Protein AF-A0A8C9S692-F1 (afdb_monomer_lite)

pLDDT: mean 75.85, std 24.82, range [24.11, 98.44]

Radius of gyration: 22.34 Å; chains: 1; bounding box: 59×48×57 Å

Foldseek 3Di:
DDPDPDQPLDDPPDDPLVNLLSVVVVLVVPDDDDDDDDPPVVVVVVVVVVPPDCPVVVVVVVVVVPPDDPVRVVVVVVVVVVVVSSVVRPQDADDLLRQLVLCVVLPVACQVHDGSLLVSQQLCQQPVRGQQDWDQDDPQAIFHGSNRHGQQEDAPCPDPNGNNVLVYHSVVSSDPNCNSVVSSVSVCCVVPNPVVRVSSVVGPPPDDSCVSCPPSD

Sequence (217 aa):
MSFGLVCPNSLPGLSIKAARCYRQAARQSRNPFVFQNKDHFLFSLFFKQQTERGFLTSLVLLFERGVWTENMKLLMLQLLLLGAFLSLCNGRQMSRCEVVKIFKSQGLDGFEGFAVGNYVCMAYWESRWKTHRVRESNNMGKDYGIFQINSAKWCDDGSSGGQNQCGVLCTDLLKDDLKASVECLKIIVKKEGLKSWDTWDSFCNGRKMKRWVKGCD

Organism: Scleropages formosus (NCBI:txid113540)

InterPro domains:
  IPR000974 Glycoside hydrolase, family 22, lysozyme [PR00137] (93-111)
  IPR000974 Glycoside hydrolase, family 22, lysozyme [PR00137] (124-136)
  IPR000974 Glycoside hydrolase, family 22, lysozyme [PR00137] (160-170)
  IPR000974 Glycoside hydrolase, family 22, lysozyme [PR00137] (171-186)
  IPR000974 Glycoside hydrolase, family 22, lysozyme [PR00137] (192-201)
  IPR000974 Glycoside hydrolase, family 22, lysozyme [PR00137] (202-215)
  IPR001916 Glycoside hydrolase, family 22 [PF00062] (92-216)
  IPR001916 Glycoside hydrolase, family 22 [PR00135] (94-104)
  IPR001916 Glycoside hydrolase, family 22 [PR00135] (114-123)
  IPR001916 Glycoside hydrolase, family 22 [PR00135] (141-157)
  IPR001916 Glycoside hydrolase, family 22 [PR00135] (164-173)
  IPR001916 Glycoside hydrolase, family 22 [PR00135] (174-189)
  IPR001916 Glycoside hydrolase, family 22 [PR00135] (193-204)
  IPR001916 Glycoside hydrolase, family 22 [PS51348] (92-217)
  IPR001916 Glycoside hydrolase, family 22 [PTHR11407] (76-217)
  IPR001916 Glycoside hydrolase, family 22 [SM00263] (92-217)
  IPR019799 Glycoside hydrolase family 22 domain [PS00128] (166-184)
  IPR023346 Lysozyme-like domain superfamily [SSF53955] (92-217)

Structur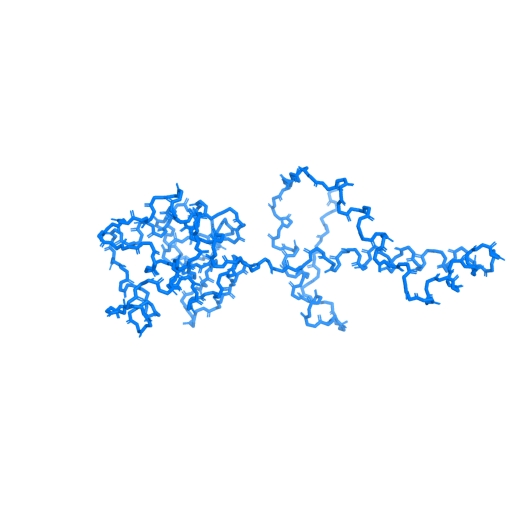e (mmCIF, N/CA/C/O backbone):
data_AF-A0A8C9S692-F1
#
_entry.id   AF-A0A8C9S692-F1
#
loop_
_atom_site.group_PDB
_atom_site.id
_atom_site.type_symbol
_atom_site.label_atom_id
_atom_site.label_alt_id
_atom_site.label_comp_id
_atom_site.label_asym_id
_atom_site.label_entity_id
_atom_site.label_seq_id
_atom_site.pdbx_PDB_ins_code
_atom_site.Cartn_x
_atom_site.Cartn_y
_atom_site.Cartn_z
_atom_site.occupancy
_atom_site.B_iso_or_equiv
_atom_site.auth_seq_id
_atom_site.auth_comp_id
_atom_site.auth_asym_id
_atom_site.auth_atom_id
_atom_site.pdbx_PDB_model_num
ATOM 1 N N . MET A 1 1 ? 39.655 2.039 -13.013 1.00 27.78 1 MET A N 1
ATOM 2 C CA . MET A 1 1 ? 38.741 2.685 -13.978 1.00 27.78 1 MET A CA 1
ATOM 3 C C . MET A 1 1 ? 37.431 1.921 -13.957 1.00 27.78 1 MET A C 1
ATOM 5 O O . MET A 1 1 ? 37.350 0.839 -14.521 1.00 27.78 1 MET A O 1
ATOM 9 N N . SER A 1 2 ? 36.449 2.418 -13.209 1.00 25.69 2 SER A N 1
ATOM 10 C CA . SER A 1 2 ? 35.127 1.797 -13.126 1.00 25.69 2 SER A CA 1
ATOM 11 C C . SER A 1 2 ? 34.331 2.205 -14.359 1.00 25.69 2 SER A C 1
ATOM 13 O O . SER A 1 2 ? 33.964 3.370 -14.494 1.00 25.69 2 SER A O 1
ATOM 15 N N . PHE A 1 3 ? 34.086 1.268 -15.272 1.00 24.11 3 PHE A N 1
ATOM 16 C CA . PHE A 1 3 ? 33.137 1.481 -16.360 1.00 24.11 3 PHE A CA 1
ATOM 17 C C . PHE A 1 3 ? 31.723 1.461 -15.770 1.00 24.11 3 PHE A C 1
ATOM 19 O O . PHE A 1 3 ? 31.105 0.412 -15.612 1.00 24.11 3 PHE A O 1
ATOM 26 N N . GLY A 1 4 ? 31.232 2.637 -15.383 1.00 24.69 4 GLY A N 1
ATOM 27 C CA . GLY A 1 4 ? 29.824 2.839 -15.073 1.00 24.69 4 GLY A CA 1
ATOM 28 C C . GLY A 1 4 ? 29.021 2.741 -16.364 1.00 24.69 4 GLY A C 1
ATOM 29 O O . GLY A 1 4 ? 29.082 3.640 -17.199 1.00 24.69 4 GLY A O 1
ATOM 30 N N . LEU A 1 5 ? 28.279 1.648 -16.541 1.00 28.30 5 LEU A N 1
ATOM 31 C CA . LEU A 1 5 ? 27.272 1.549 -17.593 1.00 28.30 5 LEU A CA 1
ATOM 32 C C . LEU A 1 5 ? 26.130 2.516 -17.256 1.00 28.30 5 LEU A C 1
ATOM 34 O O . LEU A 1 5 ? 25.209 2.194 -16.507 1.00 28.30 5 LEU A O 1
ATOM 38 N N . VAL A 1 6 ? 26.219 3.732 -17.793 1.00 28.70 6 VAL A N 1
ATOM 39 C CA . VAL A 1 6 ? 25.123 4.703 -17.785 1.00 28.70 6 VAL A CA 1
ATOM 40 C C . VAL A 1 6 ? 24.017 4.148 -18.676 1.00 28.70 6 VAL A C 1
ATOM 42 O O . VAL A 1 6 ? 24.214 3.952 -19.873 1.00 28.70 6 VAL A O 1
ATOM 45 N N . CYS A 1 7 ? 22.852 3.875 -18.091 1.00 35.09 7 CYS A N 1
ATOM 46 C CA . CYS A 1 7 ? 21.669 3.471 -18.838 1.00 35.09 7 CYS A CA 1
ATOM 47 C C . CYS A 1 7 ? 21.129 4.672 -19.646 1.00 35.09 7 CYS A C 1
ATOM 49 O O . CYS A 1 7 ? 20.677 5.636 -19.023 1.00 35.09 7 CYS A O 1
ATOM 51 N N . PRO A 1 8 ? 21.163 4.674 -20.996 1.00 32.78 8 PRO A N 1
ATOM 52 C CA . PRO A 1 8 ? 20.587 5.755 -21.796 1.00 32.78 8 PRO A CA 1
ATOM 53 C C . PRO A 1 8 ? 19.098 5.972 -21.489 1.00 32.78 8 PRO A C 1
ATOM 55 O O . PRO A 1 8 ? 18.289 5.048 -21.531 1.00 32.78 8 PRO A O 1
ATOM 58 N N . ASN A 1 9 ? 18.717 7.225 -21.226 1.00 37.78 9 ASN A N 1
ATOM 59 C CA . ASN A 1 9 ? 17.355 7.615 -20.829 1.00 37.78 9 ASN A CA 1
ATOM 60 C C . ASN A 1 9 ? 16.284 7.411 -21.917 1.00 37.78 9 ASN A C 1
ATOM 62 O O . ASN A 1 9 ? 15.091 7.552 -21.648 1.00 37.78 9 ASN A O 1
ATOM 66 N N . SER A 1 10 ? 16.676 7.071 -23.144 1.00 41.06 10 SER A N 1
ATOM 67 C CA . SER A 1 10 ? 15.754 6.668 -24.203 1.00 41.06 10 SER A CA 1
ATOM 68 C C . SER A 1 10 ? 16.521 5.994 -25.338 1.00 41.06 10 SER A C 1
ATOM 70 O O . SER A 1 10 ? 17.394 6.599 -25.951 1.00 41.06 10 SER A O 1
ATOM 72 N N . LEU A 1 11 ? 16.195 4.731 -25.615 1.00 42.12 11 LEU A N 1
ATOM 73 C CA . LEU A 1 11 ? 16.558 4.071 -26.868 1.00 42.12 11 LEU A CA 1
ATOM 74 C C . LEU A 1 11 ? 15.407 4.314 -27.860 1.00 42.12 11 LEU A C 1
ATOM 76 O O . LEU A 1 11 ? 14.305 3.799 -27.629 1.00 42.12 11 LEU A O 1
ATOM 80 N N . PRO A 1 12 ? 15.596 5.129 -28.913 1.00 36.12 12 PRO A N 1
ATOM 81 C CA . PRO A 1 12 ? 14.554 5.374 -29.905 1.00 36.12 12 PRO A CA 1
ATOM 82 C C . PRO A 1 12 ? 14.217 4.069 -30.646 1.00 36.12 12 PRO A C 1
ATOM 84 O O . PRO A 1 12 ? 15.107 3.351 -31.087 1.00 36.12 12 PRO A O 1
ATOM 87 N N . GLY A 1 13 ? 12.922 3.742 -30.745 1.00 43.88 13 GLY A N 1
ATOM 88 C CA . GLY A 1 13 ? 12.420 2.523 -31.405 1.00 43.88 13 GLY A CA 1
ATOM 89 C C . GLY A 1 13 ? 12.033 1.368 -30.470 1.00 43.88 13 GLY A C 1
ATOM 90 O O . GLY A 1 13 ? 11.526 0.347 -30.930 1.00 43.88 13 GLY A O 1
ATOM 91 N N . LEU A 1 14 ? 12.215 1.512 -29.153 1.00 44.91 14 LEU A N 1
ATOM 92 C CA . LEU A 1 14 ? 11.843 0.474 -28.191 1.00 44.91 14 LEU A CA 1
ATOM 93 C C . LEU A 1 14 ? 10.319 0.446 -27.960 1.00 44.91 14 LEU A C 1
ATOM 95 O O . LEU A 1 14 ? 9.716 1.455 -27.591 1.00 44.91 14 LEU A O 1
ATOM 99 N N . SER A 1 15 ? 9.689 -0.725 -28.124 1.00 47.72 15 SER A N 1
ATOM 100 C CA . SER A 1 15 ? 8.269 -0.936 -27.791 1.00 47.72 15 SER A CA 1
ATOM 101 C C . SER A 1 15 ? 7.953 -0.423 -26.381 1.00 47.72 15 SER A C 1
ATOM 103 O O . SER A 1 15 ? 8.757 -0.597 -25.464 1.00 47.72 15 SER A O 1
ATOM 105 N N . ILE A 1 16 ? 6.760 0.146 -26.167 1.00 49.19 16 ILE A N 1
ATOM 106 C CA . ILE A 1 16 ? 6.315 0.695 -24.868 1.00 49.19 16 ILE A CA 1
ATOM 107 C C . ILE A 1 16 ? 6.552 -0.300 -23.718 1.00 49.19 16 ILE A C 1
ATOM 109 O O . ILE A 1 16 ? 6.906 0.104 -22.611 1.00 49.19 16 ILE A O 1
ATOM 113 N N . LYS A 1 17 ? 6.396 -1.606 -23.976 1.00 43.44 17 LYS A N 1
ATOM 114 C CA . LYS A 1 17 ? 6.667 -2.672 -22.998 1.00 43.44 17 LYS A CA 1
ATOM 115 C C . LYS A 1 17 ? 8.153 -2.774 -22.644 1.00 43.44 17 LYS A C 1
ATOM 117 O O . LYS A 1 17 ? 8.496 -2.834 -21.468 1.00 43.44 17 LYS A O 1
ATOM 122 N N . ALA A 1 18 ? 9.024 -2.724 -23.644 1.00 41.16 18 ALA A N 1
ATOM 123 C CA . ALA A 1 18 ? 10.469 -2.779 -23.470 1.00 41.16 18 ALA A CA 1
ATOM 124 C C . ALA A 1 18 ? 11.025 -1.483 -22.844 1.00 41.16 18 ALA A C 1
ATOM 126 O O . ALA A 1 18 ? 11.891 -1.550 -21.979 1.00 41.16 18 ALA A O 1
ATOM 127 N N . ALA A 1 19 ? 10.457 -0.312 -23.153 1.00 50.25 19 ALA A N 1
ATOM 128 C CA . ALA A 1 19 ? 10.805 0.945 -22.480 1.00 50.25 19 ALA A CA 1
ATOM 129 C C . ALA A 1 19 ? 10.408 0.938 -20.991 1.00 50.25 19 ALA A C 1
ATOM 131 O O . ALA A 1 19 ? 11.122 1.473 -20.140 1.00 50.25 19 ALA A O 1
ATOM 132 N N . ARG A 1 20 ? 9.275 0.306 -20.660 1.00 53.72 20 ARG A N 1
ATOM 133 C CA . ARG A 1 20 ? 8.809 0.127 -19.278 1.00 53.72 20 ARG A CA 1
ATOM 134 C C . ARG A 1 20 ? 9.702 -0.855 -18.510 1.00 53.72 20 ARG A C 1
ATOM 136 O O . ARG A 1 20 ? 10.077 -0.560 -17.381 1.00 53.72 20 ARG A O 1
ATOM 143 N N . CYS A 1 21 ? 10.106 -1.943 -19.167 1.00 45.91 21 CYS A N 1
ATOM 144 C CA . CYS A 1 21 ? 11.073 -2.920 -18.668 1.00 45.91 21 CYS A CA 1
ATOM 145 C C . CYS A 1 21 ? 12.441 -2.286 -18.384 1.00 45.91 21 CYS A C 1
ATOM 147 O O . CYS A 1 21 ? 12.977 -2.434 -17.292 1.00 45.91 21 CYS A O 1
ATOM 149 N N . TYR A 1 22 ? 12.960 -1.488 -19.318 1.00 48.16 22 TYR A N 1
ATOM 150 C CA . TYR A 1 22 ? 14.235 -0.798 -19.156 1.00 48.16 22 TYR A CA 1
ATOM 151 C C . TYR A 1 22 ? 14.224 0.181 -17.973 1.00 48.16 22 TYR A C 1
ATOM 153 O O . TYR A 1 22 ? 15.140 0.177 -17.154 1.00 48.16 22 TYR A O 1
ATOM 161 N N . ARG A 1 23 ? 13.145 0.964 -17.805 1.00 54.41 23 ARG A N 1
ATOM 162 C CA . ARG A 1 23 ? 12.975 1.833 -16.624 1.00 54.41 23 ARG A CA 1
ATOM 163 C C . ARG A 1 23 ? 12.878 1.045 -15.320 1.00 54.41 23 ARG A C 1
ATOM 165 O O . ARG A 1 23 ? 13.298 1.553 -14.287 1.00 54.41 23 ARG A O 1
ATOM 172 N N . GLN A 1 24 ? 12.298 -0.152 -15.347 1.00 52.03 24 GLN A N 1
ATOM 173 C CA . GLN A 1 24 ? 12.173 -1.007 -14.169 1.00 52.03 24 GLN A CA 1
ATOM 174 C C . GLN A 1 24 ? 13.525 -1.635 -13.801 1.00 52.03 24 GLN A C 1
ATOM 176 O O . GLN A 1 24 ? 13.944 -1.520 -12.653 1.00 52.03 24 GLN A O 1
ATOM 181 N N . ALA A 1 25 ? 14.267 -2.154 -14.783 1.00 44.44 25 ALA A N 1
ATOM 182 C CA . ALA A 1 25 ? 15.621 -2.678 -14.608 1.00 44.44 25 ALA A CA 1
ATOM 183 C C . ALA A 1 25 ? 16.612 -1.601 -14.121 1.00 44.44 25 ALA A C 1
ATOM 185 O O . ALA A 1 25 ? 17.347 -1.831 -13.163 1.00 44.44 25 ALA A O 1
ATOM 186 N N . ALA A 1 26 ? 16.568 -0.390 -14.692 1.00 47.47 26 ALA A N 1
ATOM 187 C CA . ALA A 1 26 ? 17.402 0.740 -14.265 1.00 47.47 26 ALA A CA 1
ATOM 188 C C . ALA A 1 26 ? 17.061 1.259 -12.851 1.00 47.47 26 ALA A C 1
ATOM 190 O O . ALA A 1 26 ? 17.889 1.892 -12.197 1.00 47.47 26 ALA A O 1
ATOM 191 N N . ARG A 1 27 ? 15.844 0.999 -12.349 1.00 52.06 27 ARG A N 1
ATOM 192 C CA . ARG A 1 27 ? 15.458 1.294 -10.955 1.00 52.06 27 ARG A CA 1
ATOM 193 C C . ARG A 1 27 ? 15.922 0.210 -9.983 1.00 52.06 27 ARG A C 1
ATOM 195 O O . ARG A 1 27 ? 16.176 0.519 -8.824 1.00 52.06 27 ARG A O 1
ATOM 202 N N . GLN A 1 28 ? 16.061 -1.026 -10.457 1.00 39.88 28 GLN A N 1
ATOM 203 C CA . GLN A 1 28 ? 16.456 -2.188 -9.660 1.00 39.88 28 GLN A CA 1
ATOM 204 C C . GLN A 1 28 ? 17.983 -2.349 -9.561 1.00 39.88 28 GLN A C 1
ATOM 206 O O . GLN A 1 28 ? 18.477 -2.870 -8.568 1.00 39.88 28 GLN A O 1
ATOM 211 N N . SER A 1 29 ? 18.753 -1.811 -10.516 1.00 33.56 29 SER A N 1
ATOM 212 C CA . SER A 1 29 ? 20.224 -1.888 -10.529 1.00 33.56 29 SER A CA 1
ATOM 213 C C . SER A 1 29 ? 20.940 -1.011 -9.488 1.00 33.56 29 SER A C 1
ATOM 215 O O . SER A 1 29 ? 22.167 -0.938 -9.507 1.00 33.56 29 SER A O 1
ATOM 217 N N . ARG A 1 30 ? 20.213 -0.332 -8.585 1.00 39.81 30 ARG A N 1
ATOM 218 C CA . ARG A 1 30 ? 20.803 0.420 -7.460 1.00 39.81 30 ARG A CA 1
ATOM 219 C C . ARG A 1 30 ? 20.991 -0.403 -6.175 1.00 39.81 30 ARG A C 1
ATOM 221 O O . ARG A 1 30 ? 21.487 0.151 -5.205 1.00 39.81 30 ARG A O 1
ATOM 228 N N . ASN A 1 31 ? 20.660 -1.700 -6.161 1.00 33.81 31 ASN A N 1
ATOM 229 C CA . ASN A 1 31 ? 21.031 -2.619 -5.074 1.00 33.81 31 ASN A CA 1
ATOM 230 C C . ASN A 1 31 ? 21.243 -4.052 -5.608 1.00 33.81 31 ASN A C 1
ATOM 232 O O . ASN A 1 31 ? 20.345 -4.579 -6.268 1.00 33.81 31 ASN A O 1
ATOM 236 N N . PRO A 1 32 ? 22.396 -4.703 -5.362 1.00 32.97 32 PRO A N 1
ATOM 237 C CA . PRO A 1 32 ? 22.681 -6.023 -5.910 1.00 32.97 32 PRO A CA 1
ATOM 238 C C . PRO A 1 32 ? 22.049 -7.146 -5.062 1.00 32.97 32 PRO A C 1
ATOM 240 O O . PRO A 1 32 ? 22.150 -7.143 -3.843 1.00 32.97 32 PRO A O 1
ATOM 243 N N . PHE A 1 33 ? 21.469 -8.133 -5.757 1.00 29.33 33 PHE A N 1
ATOM 244 C CA . PHE A 1 33 ? 21.186 -9.518 -5.332 1.00 29.33 33 PHE A CA 1
ATOM 245 C C . PHE A 1 33 ? 20.221 -9.802 -4.164 1.00 29.33 33 PHE A C 1
ATOM 247 O O . PHE A 1 33 ? 20.585 -9.667 -3.006 1.00 29.33 33 PHE A O 1
ATOM 254 N N . VAL A 1 34 ? 19.090 -10.453 -4.487 1.00 28.69 34 VAL A N 1
ATOM 255 C CA . VAL A 1 34 ? 18.619 -11.681 -3.805 1.00 28.69 34 VAL A CA 1
ATOM 256 C C . VAL A 1 34 ? 17.912 -12.568 -4.844 1.00 28.69 34 VAL A C 1
ATOM 258 O O . VAL A 1 34 ? 16.801 -12.268 -5.269 1.00 28.69 34 VAL A O 1
ATOM 261 N N . PHE A 1 35 ? 18.559 -13.657 -5.267 1.00 26.95 35 PHE A N 1
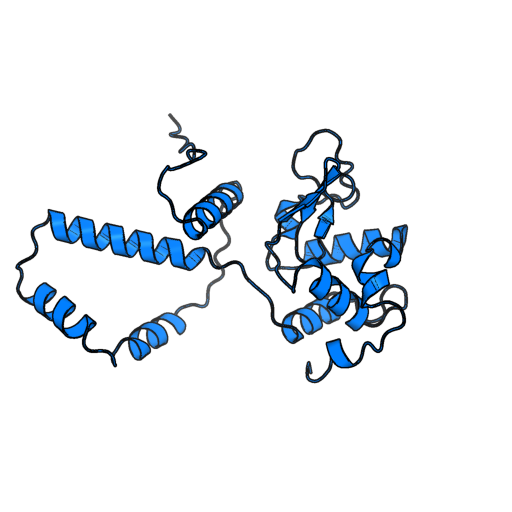ATOM 262 C CA . PHE A 1 35 ? 17.940 -14.749 -6.030 1.00 26.95 35 PHE A CA 1
ATOM 263 C C . PHE A 1 35 ? 17.559 -15.845 -5.025 1.00 26.95 35 PHE A C 1
ATOM 265 O O . PHE A 1 35 ? 18.443 -16.491 -4.462 1.00 26.95 35 PHE A O 1
ATOM 272 N N . GLN A 1 36 ? 16.264 -16.050 -4.762 1.00 28.50 36 GLN A N 1
ATOM 273 C CA . GLN A 1 36 ? 15.799 -17.183 -3.958 1.00 28.50 36 GLN A CA 1
ATOM 274 C C . GLN A 1 36 ? 15.368 -18.344 -4.859 1.00 28.50 36 GLN A C 1
ATOM 276 O O . GLN A 1 36 ? 14.321 -18.348 -5.492 1.00 28.50 36 GLN A O 1
ATOM 281 N N . ASN A 1 37 ? 16.275 -19.312 -4.869 1.00 36.16 37 ASN A N 1
ATOM 282 C CA . ASN A 1 37 ? 16.237 -20.697 -5.312 1.00 36.16 37 ASN A CA 1
ATOM 283 C C . ASN A 1 37 ? 14.849 -21.380 -5.246 1.00 36.16 37 ASN A C 1
ATOM 285 O O . ASN A 1 37 ? 14.353 -21.595 -4.137 1.00 36.16 37 ASN A O 1
ATOM 289 N N . LYS A 1 38 ? 14.267 -21.762 -6.404 1.00 32.84 38 LYS A N 1
ATOM 290 C CA . LYS A 1 38 ? 13.316 -22.896 -6.562 1.00 32.84 38 LYS A CA 1
ATOM 291 C C . LYS A 1 38 ? 12.918 -23.238 -8.021 1.00 32.84 38 LYS A C 1
ATOM 293 O O . LYS A 1 38 ? 11.791 -23.648 -8.259 1.00 32.84 38 LYS A O 1
ATOM 298 N N . ASP A 1 39 ? 13.828 -23.181 -8.998 1.00 37.78 39 ASP A N 1
ATOM 299 C CA . ASP A 1 39 ? 13.448 -23.314 -10.426 1.00 37.78 39 ASP A CA 1
ATOM 300 C C . ASP A 1 39 ? 14.078 -24.496 -11.183 1.00 37.78 39 ASP A C 1
ATOM 302 O O . ASP A 1 39 ? 14.412 -24.381 -12.358 1.00 37.78 39 ASP A O 1
ATOM 306 N N . HIS A 1 40 ? 14.190 -25.676 -10.563 1.00 36.94 40 HIS A N 1
ATOM 307 C CA . HIS A 1 40 ? 14.544 -26.892 -11.322 1.00 36.94 40 HIS A CA 1
ATOM 308 C C . HIS A 1 40 ? 13.320 -27.599 -11.942 1.00 36.94 40 HIS A C 1
ATOM 310 O O . HIS A 1 40 ? 13.458 -28.403 -12.859 1.00 36.94 40 HIS A O 1
ATOM 316 N N . PHE A 1 41 ? 12.100 -27.287 -11.482 1.00 33.38 41 PHE A N 1
ATOM 317 C CA . PHE A 1 41 ? 10.873 -27.963 -11.936 1.00 33.38 41 PHE A CA 1
ATOM 318 C C . PHE A 1 41 ? 10.122 -27.202 -13.041 1.00 33.38 41 PHE A C 1
ATOM 320 O O . PHE A 1 41 ? 9.428 -27.803 -13.856 1.00 33.38 41 PHE A O 1
ATOM 327 N N . LEU A 1 42 ? 10.288 -25.878 -13.114 1.00 41.28 42 LEU A N 1
ATOM 328 C CA . LEU A 1 42 ? 9.662 -25.052 -14.152 1.00 41.28 42 LEU A CA 1
ATOM 329 C C . LEU A 1 42 ? 10.390 -25.147 -15.495 1.00 41.28 42 LEU A C 1
ATOM 331 O O . LEU A 1 42 ? 9.748 -25.050 -16.539 1.00 41.28 42 LEU A O 1
ATOM 335 N N . PHE A 1 43 ? 11.696 -25.429 -15.479 1.00 41.16 43 PHE A N 1
ATOM 336 C CA . PHE A 1 43 ? 12.473 -25.662 -16.696 1.00 41.16 43 PHE A CA 1
ATOM 337 C C . PHE A 1 43 ? 11.941 -26.873 -17.478 1.00 41.16 43 PHE A C 1
ATOM 339 O O . PHE A 1 43 ? 11.743 -26.790 -18.687 1.00 41.16 43 PHE A O 1
ATOM 346 N N . SER A 1 44 ? 11.614 -27.979 -16.800 1.00 35.81 44 SER A N 1
ATOM 347 C CA . SER A 1 44 ? 11.130 -29.191 -17.474 1.00 35.81 44 SER A CA 1
ATOM 348 C C . SER A 1 44 ? 9.714 -29.041 -18.042 1.00 35.81 44 SER A C 1
ATOM 350 O O . SER A 1 44 ? 9.432 -29.583 -19.110 1.00 35.81 44 SER A O 1
ATOM 352 N N . LEU A 1 45 ? 8.833 -28.266 -17.395 1.00 36.47 45 LEU A N 1
ATOM 353 C CA . LEU A 1 45 ? 7.489 -27.985 -17.917 1.00 36.47 45 LEU A CA 1
ATOM 354 C C . LEU A 1 45 ? 7.505 -27.028 -19.114 1.00 36.47 45 LEU A C 1
ATOM 356 O O . LEU A 1 45 ? 6.753 -27.247 -20.064 1.00 36.47 45 LEU A O 1
ATOM 360 N N . PHE A 1 46 ? 8.387 -26.024 -19.113 1.00 37.91 46 PHE A N 1
ATOM 361 C CA . PHE A 1 46 ? 8.533 -25.112 -20.251 1.00 37.91 46 PHE A CA 1
ATOM 362 C C . PHE A 1 46 ? 9.034 -25.848 -21.503 1.00 37.91 46 PHE A C 1
ATOM 364 O O . PHE A 1 46 ? 8.535 -25.610 -22.600 1.00 37.91 46 PHE A O 1
ATOM 371 N N . PHE A 1 47 ? 9.946 -26.812 -21.337 1.00 38.19 47 PHE A N 1
ATOM 372 C CA . PHE A 1 47 ? 10.386 -27.669 -22.442 1.00 38.19 47 PHE A CA 1
ATOM 373 C C . PHE A 1 47 ? 9.314 -28.665 -22.899 1.00 38.19 47 PHE A C 1
ATOM 375 O O . PHE A 1 47 ? 9.248 -28.971 -24.085 1.00 38.19 47 PHE A O 1
ATOM 382 N N . LYS A 1 48 ? 8.444 -29.147 -22.003 1.00 38.12 48 LYS A N 1
ATOM 383 C CA . LYS A 1 48 ? 7.415 -30.139 -22.355 1.00 38.12 48 LYS A CA 1
ATOM 384 C C . LYS A 1 48 ? 6.204 -29.534 -23.074 1.00 38.12 48 LYS A C 1
ATOM 386 O O . LYS A 1 48 ? 5.551 -30.234 -23.839 1.00 38.12 48 LYS A O 1
ATOM 391 N N . GLN A 1 49 ? 5.917 -28.246 -22.868 1.00 32.56 49 GLN A N 1
ATOM 392 C CA . GLN A 1 49 ? 4.787 -27.566 -23.517 1.00 32.56 49 GLN A CA 1
ATOM 393 C C . GLN A 1 49 ? 5.130 -26.965 -24.890 1.00 32.56 49 GLN A C 1
ATOM 395 O O . GLN A 1 49 ? 4.236 -26.616 -25.661 1.00 32.56 49 GLN A O 1
ATOM 400 N N . GLN A 1 50 ? 6.416 -26.893 -25.236 1.00 33.66 50 GLN A N 1
ATOM 401 C CA . GLN A 1 50 ? 6.877 -26.361 -26.516 1.00 33.66 50 GLN A CA 1
ATOM 402 C C . GLN A 1 50 ? 6.969 -27.432 -27.631 1.00 33.66 50 GLN A C 1
ATOM 404 O O . GLN A 1 50 ? 7.350 -27.114 -28.757 1.00 33.66 50 GLN A O 1
ATOM 409 N N . THR A 1 51 ? 6.603 -28.688 -27.349 1.00 36.59 51 THR A N 1
ATOM 410 C CA . THR A 1 51 ? 6.785 -29.832 -28.266 1.00 36.59 51 THR A CA 1
ATOM 411 C C . THR A 1 51 ? 5.596 -30.092 -29.207 1.00 36.59 51 THR A C 1
ATOM 413 O O . THR A 1 51 ? 5.711 -30.921 -30.101 1.00 36.59 51 THR A O 1
ATOM 416 N N . GLU A 1 52 ? 4.470 -29.372 -29.091 1.00 39.16 52 GLU A N 1
ATOM 417 C CA . GLU A 1 52 ? 3.263 -29.649 -29.907 1.00 39.16 52 GLU A CA 1
ATOM 418 C C . GLU A 1 52 ? 2.941 -28.628 -31.013 1.00 39.16 52 GLU A C 1
ATOM 420 O O . GLU A 1 52 ? 1.887 -28.689 -31.643 1.00 39.16 52 GLU A O 1
ATOM 425 N N . ARG A 1 53 ? 3.844 -27.698 -31.335 1.00 44.06 53 ARG A N 1
ATOM 426 C CA . ARG A 1 53 ? 3.712 -26.886 -32.558 1.00 44.06 53 ARG A CA 1
ATOM 427 C C . ARG A 1 53 ? 4.983 -27.014 -33.372 1.00 44.06 53 ARG A C 1
ATOM 429 O O . ARG A 1 53 ? 6.014 -26.463 -32.995 1.00 44.06 53 ARG A O 1
ATOM 436 N N . GLY A 1 54 ? 4.889 -27.734 -34.492 1.00 45.16 54 GLY A N 1
ATOM 437 C CA . GLY A 1 54 ? 5.967 -28.084 -35.431 1.00 45.16 54 GLY A CA 1
ATOM 438 C C . GLY A 1 54 ? 6.696 -26.918 -36.116 1.00 45.16 54 GLY A C 1
ATOM 439 O O . GLY A 1 54 ? 7.216 -27.079 -37.210 1.00 45.16 54 GLY A O 1
ATOM 440 N N . PHE A 1 55 ? 6.745 -25.743 -35.490 1.00 51.06 55 PHE A N 1
ATOM 441 C CA . PHE A 1 55 ? 7.570 -24.609 -35.896 1.00 51.06 55 PHE A CA 1
ATOM 442 C C . PHE A 1 55 ? 9.013 -24.732 -35.382 1.00 51.06 55 PHE A C 1
ATOM 444 O O . PHE A 1 55 ? 9.944 -24.252 -36.023 1.00 51.06 55 PHE A O 1
ATOM 451 N N . LEU A 1 56 ? 9.222 -25.401 -34.241 1.00 50.78 56 LEU A N 1
ATOM 452 C CA . LEU A 1 56 ? 10.561 -25.590 -33.669 1.00 50.78 56 LEU A CA 1
ATOM 453 C C . LEU A 1 56 ? 11.312 -26.780 -34.263 1.00 50.78 56 LEU A C 1
ATOM 455 O O . LEU A 1 56 ? 12.536 -26.746 -34.316 1.00 50.78 56 LEU A O 1
ATOM 459 N N . THR A 1 57 ? 10.608 -27.789 -34.774 1.00 54.00 57 THR A N 1
ATOM 460 C CA . THR A 1 57 ? 11.242 -28.949 -35.415 1.00 54.00 57 THR A CA 1
ATOM 461 C C . THR A 1 57 ? 12.012 -28.542 -36.671 1.00 54.00 57 THR A C 1
ATOM 463 O O . THR A 1 57 ? 13.150 -28.965 -36.835 1.00 54.00 57 THR A O 1
ATOM 466 N N . SER A 1 58 ? 11.487 -27.641 -37.511 1.00 55.34 58 SER A N 1
ATOM 467 C CA . SER A 1 58 ? 12.236 -27.141 -38.677 1.00 55.34 58 SER A CA 1
ATOM 468 C C . SER A 1 58 ? 13.439 -26.266 -38.310 1.00 55.34 58 SER A C 1
ATOM 470 O O . SER A 1 58 ? 14.462 -26.347 -38.986 1.00 55.34 58 SER A O 1
ATOM 472 N N . LEU A 1 59 ? 13.362 -25.459 -37.244 1.00 57.94 59 LEU A N 1
ATOM 473 C CA . LEU A 1 59 ? 14.498 -24.636 -36.809 1.00 57.94 59 LEU A CA 1
ATOM 474 C C . LEU A 1 59 ? 15.628 -25.489 -36.206 1.00 57.94 59 LEU A C 1
ATOM 476 O O . LEU A 1 59 ? 16.798 -25.232 -36.478 1.00 57.94 59 LEU A O 1
ATOM 480 N N . VAL A 1 60 ? 15.279 -26.526 -35.436 1.00 60.72 60 VAL A N 1
ATOM 481 C CA . VAL A 1 60 ? 16.235 -27.496 -34.874 1.00 60.72 60 VAL A CA 1
ATOM 482 C C . VAL A 1 60 ? 16.862 -28.358 -35.979 1.00 60.72 60 VAL A C 1
ATOM 484 O O . VAL A 1 60 ? 18.072 -28.555 -35.985 1.00 60.72 60 VAL A O 1
ATOM 487 N N . LEU A 1 61 ? 16.096 -28.774 -36.993 1.00 55.25 61 LEU A N 1
ATOM 488 C CA . LEU A 1 61 ? 16.637 -29.515 -38.144 1.00 55.25 61 LEU A CA 1
ATOM 489 C C . LEU A 1 61 ? 17.575 -28.666 -39.024 1.00 55.25 61 LEU A C 1
ATOM 491 O O . LEU A 1 61 ? 18.517 -29.190 -39.616 1.00 55.25 61 LEU A O 1
ATOM 495 N N . LEU A 1 62 ? 17.357 -27.348 -39.111 1.00 55.25 62 LEU A N 1
ATOM 496 C CA . LEU A 1 62 ? 18.304 -26.431 -39.759 1.00 55.25 62 LEU A CA 1
ATOM 497 C C . LEU A 1 62 ? 19.564 -26.202 -38.911 1.00 55.25 62 LEU A C 1
ATOM 499 O O . LEU A 1 62 ? 20.625 -25.939 -39.476 1.00 55.25 62 LEU A O 1
ATOM 503 N N . PHE A 1 63 ? 19.462 -26.308 -37.584 1.00 54.53 63 PHE A N 1
ATOM 504 C CA . PHE A 1 63 ? 20.601 -26.267 -36.663 1.00 54.53 63 PHE A CA 1
ATOM 505 C C . PHE A 1 63 ? 21.505 -27.503 -36.836 1.00 54.53 63 PHE A C 1
ATOM 507 O O . PHE A 1 63 ? 22.723 -27.358 -36.901 1.00 54.53 63 PHE A O 1
ATOM 514 N N . GLU A 1 64 ? 20.923 -28.693 -37.031 1.00 54.22 64 GLU A N 1
ATOM 515 C CA . GLU A 1 64 ? 21.661 -29.947 -37.279 1.00 54.22 64 GLU A CA 1
ATOM 516 C C . GLU A 1 64 ? 22.341 -30.017 -38.659 1.00 54.22 64 GLU A C 1
ATOM 518 O O . GLU A 1 64 ? 23.342 -30.710 -38.819 1.00 54.22 64 GLU A O 1
ATOM 523 N N . ARG A 1 65 ? 21.855 -29.273 -39.664 1.00 59.34 65 ARG A N 1
ATOM 524 C CA . ARG A 1 65 ? 22.419 -29.276 -41.033 1.00 59.34 65 ARG A CA 1
ATOM 525 C C . ARG A 1 65 ? 23.602 -28.323 -41.253 1.00 59.34 65 ARG A C 1
ATOM 527 O O . ARG A 1 65 ? 24.077 -28.213 -42.378 1.00 59.34 65 ARG A O 1
ATOM 534 N N . GLY A 1 66 ? 24.083 -27.628 -40.219 1.00 55.66 66 GLY A N 1
ATOM 535 C CA . GLY A 1 66 ? 25.348 -26.877 -40.280 1.00 55.66 66 GLY A CA 1
ATOM 536 C C . GLY A 1 66 ? 25.382 -25.669 -41.233 1.00 55.66 66 GLY A C 1
ATOM 537 O O . GLY A 1 66 ? 26.461 -25.192 -41.562 1.00 55.66 66 GLY A O 1
ATOM 538 N N . VAL A 1 67 ? 24.231 -25.144 -41.670 1.00 60.75 67 VAL A N 1
ATOM 539 C CA . VAL A 1 67 ? 24.147 -24.061 -42.684 1.00 60.75 67 VAL A CA 1
ATOM 540 C C . VAL A 1 67 ? 24.327 -22.651 -42.081 1.00 60.75 67 VAL A C 1
ATOM 542 O O . VAL A 1 67 ? 24.333 -21.644 -42.785 1.00 60.75 67 VAL A O 1
ATOM 545 N N . TRP A 1 68 ? 24.484 -22.541 -40.762 1.00 57.81 68 TRP A N 1
ATOM 546 C CA . TRP A 1 68 ? 24.523 -21.254 -40.067 1.00 57.81 68 TRP A CA 1
ATOM 547 C C . TRP A 1 68 ? 25.958 -20.737 -39.943 1.00 57.81 68 TRP A C 1
ATOM 549 O O . TRP A 1 68 ? 26.778 -21.337 -39.248 1.00 57.81 68 TRP A O 1
ATOM 559 N N . THR A 1 69 ? 26.250 -19.600 -40.583 1.00 72.38 69 THR A N 1
ATOM 560 C CA . THR A 1 69 ? 27.524 -18.889 -40.397 1.00 72.38 69 THR A CA 1
ATOM 561 C C . THR A 1 69 ? 27.685 -18.456 -38.936 1.00 72.38 69 THR A C 1
ATOM 563 O O . THR A 1 69 ? 26.694 -18.246 -38.231 1.00 72.38 69 THR A O 1
ATOM 566 N N . GLU A 1 70 ? 28.925 -18.292 -38.467 1.00 73.50 70 GLU A N 1
ATOM 567 C CA . GLU A 1 70 ? 29.215 -17.867 -37.083 1.00 73.50 70 GLU A CA 1
ATOM 568 C C . GLU A 1 70 ? 28.455 -16.584 -36.695 1.00 73.50 70 GLU A C 1
ATOM 570 O O . GLU A 1 70 ? 27.904 -16.480 -35.598 1.00 73.50 70 GLU A O 1
ATOM 575 N N . ASN A 1 71 ? 28.295 -15.664 -37.651 1.00 73.38 71 ASN A N 1
ATOM 576 C CA . ASN A 1 71 ? 27.514 -14.435 -37.491 1.00 73.38 71 ASN A CA 1
ATOM 577 C C . ASN A 1 71 ? 26.030 -14.699 -37.187 1.00 73.38 71 ASN A C 1
ATOM 579 O O . ASN A 1 71 ? 25.424 -13.989 -36.387 1.00 73.38 71 ASN A O 1
ATOM 583 N N . MET A 1 72 ? 25.436 -15.732 -37.788 1.00 76.06 72 MET A N 1
ATOM 584 C CA . MET A 1 72 ? 24.033 -16.066 -37.556 1.00 76.06 72 MET A CA 1
ATOM 585 C C . MET A 1 72 ? 23.822 -16.810 -36.227 1.00 76.06 72 MET A C 1
ATOM 587 O O . MET A 1 72 ? 22.781 -16.631 -35.596 1.00 76.06 72 MET A O 1
ATOM 591 N N . LYS A 1 73 ? 24.812 -17.579 -35.744 1.00 77.69 73 LYS A N 1
ATOM 592 C CA . LYS A 1 73 ? 24.792 -18.167 -34.387 1.00 77.69 73 LYS A CA 1
ATOM 593 C C . LYS A 1 73 ? 24.837 -17.079 -33.310 1.00 77.69 73 LYS A C 1
ATOM 595 O O . LYS A 1 73 ? 24.056 -17.122 -32.360 1.00 77.69 73 LYS A O 1
ATOM 600 N N . LEU A 1 74 ? 25.698 -16.075 -33.497 1.00 79.81 74 LEU A N 1
ATOM 601 C CA . LEU A 1 74 ? 25.780 -14.883 -32.645 1.00 79.81 74 LEU A CA 1
ATOM 602 C C . LEU A 1 74 ? 24.456 -14.109 -32.615 1.00 79.81 74 LEU A C 1
ATOM 604 O O . LEU A 1 74 ? 23.982 -13.761 -31.534 1.00 79.81 74 LEU A O 1
ATOM 608 N N . LEU A 1 75 ? 23.821 -13.903 -33.774 1.00 84.69 75 LEU A N 1
ATOM 609 C CA . LEU A 1 75 ? 22.524 -13.225 -33.863 1.00 84.69 75 LEU A CA 1
ATOM 610 C C . LEU A 1 75 ? 21.419 -13.994 -33.118 1.00 84.69 75 LEU A C 1
ATOM 612 O O . LEU A 1 75 ? 20.645 -13.404 -32.366 1.00 84.69 75 LEU A O 1
ATOM 616 N N . MET A 1 76 ? 21.365 -15.319 -33.276 1.00 82.94 76 MET A N 1
ATOM 617 C CA . MET A 1 76 ? 20.395 -16.166 -32.574 1.00 82.94 76 MET A CA 1
ATOM 618 C C . MET A 1 76 ? 20.618 -16.163 -31.057 1.00 82.94 76 MET A C 1
ATOM 620 O O . MET A 1 76 ? 19.653 -16.062 -30.300 1.00 82.94 76 MET A O 1
ATOM 624 N N . LEU A 1 77 ? 21.874 -16.198 -30.598 1.00 85.38 77 LEU A N 1
ATOM 625 C CA . LEU A 1 77 ? 22.208 -16.092 -29.175 1.00 85.38 77 LEU A CA 1
ATOM 626 C C . LEU A 1 77 ? 21.794 -14.731 -28.596 1.00 85.38 77 LEU A C 1
ATOM 628 O O . LEU A 1 77 ? 21.205 -14.676 -27.519 1.00 85.38 77 LEU A O 1
ATOM 632 N N . GLN A 1 78 ? 22.034 -13.636 -29.321 1.00 85.06 78 GLN A N 1
ATOM 633 C CA . GLN A 1 78 ? 21.596 -12.294 -28.921 1.00 85.06 78 GLN A CA 1
ATOM 634 C C . GLN A 1 78 ? 20.068 -12.191 -28.827 1.00 85.06 78 GLN A C 1
ATOM 636 O O . GLN A 1 78 ? 19.552 -11.632 -27.859 1.00 85.06 78 GLN A O 1
ATOM 641 N N . LEU A 1 79 ? 19.336 -12.764 -29.788 1.00 86.81 79 LEU A N 1
ATOM 642 C CA . LEU A 1 79 ? 17.871 -12.798 -29.772 1.00 86.81 79 LEU A CA 1
ATOM 643 C C . LEU A 1 79 ? 17.323 -13.635 -28.608 1.00 86.81 79 LEU A C 1
ATOM 645 O O . LEU A 1 79 ? 16.358 -13.222 -27.965 1.00 86.81 79 LEU A O 1
ATOM 649 N N . LEU A 1 80 ? 17.953 -14.772 -28.296 1.00 84.81 80 LEU A N 1
ATOM 650 C CA . LEU A 1 80 ? 17.593 -15.606 -27.145 1.0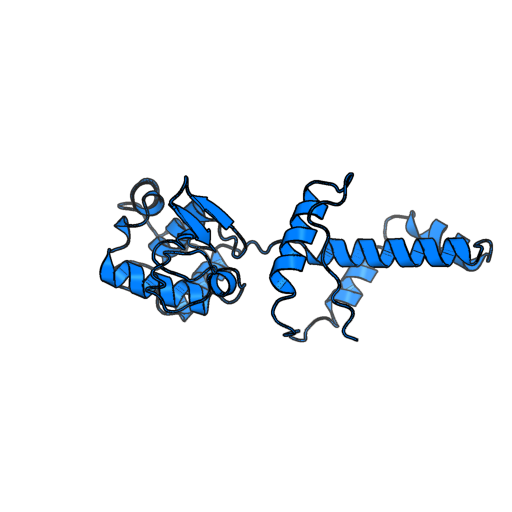0 84.81 80 LEU A CA 1
ATOM 651 C C . LEU A 1 80 ? 17.841 -14.881 -25.817 1.00 84.81 80 LEU A C 1
ATOM 653 O O . LEU A 1 80 ? 16.965 -14.879 -24.952 1.00 84.81 80 LEU A O 1
ATOM 657 N N . LEU A 1 81 ? 18.988 -14.210 -25.670 1.00 83.44 81 LEU A N 1
ATOM 658 C CA . LEU A 1 81 ? 19.303 -13.406 -24.485 1.00 83.44 81 LEU A CA 1
ATOM 659 C C . LEU A 1 81 ? 18.335 -12.225 -24.326 1.00 83.44 81 LEU A C 1
ATOM 661 O O . LEU A 1 81 ? 17.854 -11.968 -23.222 1.00 83.44 81 LEU A O 1
ATOM 665 N N . LEU A 1 82 ? 17.981 -11.549 -25.423 1.00 81.75 82 LEU A N 1
ATOM 666 C CA . LEU A 1 82 ? 16.987 -10.474 -25.421 1.00 81.75 82 LEU A CA 1
ATOM 667 C C . LEU A 1 82 ? 15.590 -10.995 -25.041 1.00 81.75 82 LEU A C 1
ATOM 669 O O . LEU A 1 82 ? 14.898 -10.373 -24.236 1.00 81.75 82 LEU A O 1
ATOM 673 N N . GLY A 1 83 ? 15.182 -12.150 -25.574 1.00 77.06 83 GLY A N 1
ATOM 674 C CA . GLY A 1 83 ? 13.912 -12.801 -25.241 1.00 77.06 83 GLY A CA 1
ATOM 675 C C . GLY A 1 83 ? 13.826 -13.240 -23.774 1.00 77.06 83 GLY A C 1
ATOM 676 O O . GLY A 1 83 ? 12.803 -13.021 -23.116 1.00 77.06 83 GLY A O 1
ATOM 677 N N . ALA A 1 84 ? 14.915 -13.788 -23.229 1.00 74.38 84 ALA A N 1
ATOM 678 C CA . ALA A 1 84 ? 15.023 -14.132 -21.814 1.00 74.38 84 ALA A CA 1
ATOM 679 C C . ALA A 1 84 ? 14.936 -12.881 -20.922 1.00 74.38 84 ALA A C 1
ATOM 681 O O . ALA A 1 84 ? 14.190 -12.869 -19.943 1.00 74.38 84 ALA A O 1
ATOM 682 N N . PHE A 1 85 ? 15.614 -11.793 -21.303 1.00 72.75 85 PHE A N 1
ATOM 683 C CA . PHE A 1 85 ? 15.582 -10.530 -20.565 1.00 72.75 85 PHE A CA 1
ATOM 684 C C . PHE A 1 85 ? 14.184 -9.892 -20.543 1.00 72.75 85 PHE A C 1
ATOM 686 O O . PHE A 1 85 ? 13.722 -9.426 -19.503 1.00 72.75 85 PHE A O 1
ATOM 693 N N . LEU A 1 86 ? 13.461 -9.924 -21.667 1.00 66.00 86 LEU A N 1
ATOM 694 C CA . LEU A 1 86 ? 12.089 -9.409 -21.749 1.00 66.00 86 LEU A CA 1
ATOM 695 C C . LEU A 1 86 ? 11.098 -10.205 -20.882 1.00 66.00 86 LEU A C 1
ATOM 697 O O . LEU A 1 86 ? 10.119 -9.633 -20.397 1.00 66.00 86 LEU A O 1
ATOM 701 N N . SER A 1 87 ? 11.359 -11.495 -20.652 1.00 59.22 87 SER A N 1
ATOM 702 C CA . SER A 1 87 ? 10.505 -12.366 -19.831 1.00 59.22 87 SER A CA 1
ATOM 703 C C . SER A 1 87 ? 10.589 -12.047 -18.331 1.00 59.22 87 SER A C 1
ATOM 705 O O . SER A 1 87 ? 9.616 -12.252 -17.606 1.00 59.22 87 SER A O 1
ATOM 707 N N . LEU A 1 88 ? 11.702 -11.463 -17.874 1.00 58.09 88 LEU A N 1
ATOM 708 C CA . LEU A 1 88 ? 11.918 -11.052 -16.479 1.00 58.09 88 LEU A CA 1
ATOM 709 C C . LEU A 1 88 ? 11.159 -9.770 -16.086 1.00 58.09 88 LEU A C 1
ATOM 711 O O . LEU A 1 88 ? 11.095 -9.422 -14.911 1.00 58.09 88 LEU A O 1
ATOM 715 N N . CYS A 1 89 ? 10.556 -9.066 -17.046 1.00 54.25 89 CYS A N 1
ATOM 716 C CA . CYS A 1 89 ? 9.920 -7.764 -16.828 1.00 54.25 89 CYS A CA 1
ATOM 717 C C . CYS A 1 89 ? 8.398 -7.803 -16.643 1.00 54.25 89 CYS A C 1
ATOM 719 O O . CYS A 1 89 ? 7.733 -6.764 -16.720 1.00 54.25 89 CYS A O 1
ATOM 721 N N . ASN A 1 90 ? 7.813 -8.975 -16.394 1.00 55.53 90 ASN A N 1
ATOM 722 C CA . ASN A 1 90 ? 6.408 -9.035 -16.017 1.00 55.53 90 ASN A CA 1
ATOM 723 C C . ASN A 1 90 ? 6.243 -8.531 -14.582 1.00 55.53 90 ASN A C 1
ATOM 725 O O . ASN A 1 90 ? 6.624 -9.187 -13.619 1.00 55.53 90 ASN A O 1
ATOM 729 N N . GLY A 1 91 ? 5.659 -7.344 -14.443 1.00 62.41 91 GLY A N 1
ATOM 730 C CA . GLY A 1 91 ? 5.296 -6.816 -13.140 1.00 62.41 91 GLY A CA 1
ATOM 731 C C . GLY A 1 91 ? 4.276 -7.724 -12.449 1.00 62.41 91 GLY A C 1
ATOM 732 O O . GLY A 1 91 ? 3.199 -7.984 -12.993 1.00 62.41 91 GLY A O 1
ATOM 733 N N . ARG A 1 92 ? 4.600 -8.185 -11.235 1.00 76.69 92 ARG A N 1
ATOM 734 C CA . ARG A 1 92 ? 3.750 -9.096 -10.462 1.00 76.69 92 ARG A CA 1
ATOM 735 C C . ARG A 1 92 ? 2.424 -8.440 -10.086 1.00 76.69 92 ARG A C 1
ATOM 737 O O . ARG A 1 92 ? 2.381 -7.349 -9.511 1.00 76.69 92 ARG A O 1
ATOM 744 N N . GLN A 1 93 ? 1.338 -9.129 -10.414 1.00 87.19 93 GLN A N 1
ATOM 745 C CA . GLN A 1 93 ? 0.002 -8.848 -9.910 1.00 87.19 93 GLN A CA 1
ATOM 746 C C . GLN A 1 93 ? -0.400 -10.013 -9.014 1.00 87.19 93 GLN A C 1
ATOM 748 O O . GLN A 1 93 ? -0.459 -11.153 -9.470 1.00 87.19 93 GLN A O 1
ATOM 753 N N . MET A 1 94 ? -0.647 -9.724 -7.742 1.00 91.88 94 MET A N 1
ATOM 754 C CA . MET A 1 94 ? -0.961 -10.753 -6.758 1.00 91.88 94 MET A CA 1
ATOM 755 C C . MET A 1 94 ? -2.412 -11.205 -6.901 1.00 91.88 94 MET A C 1
ATOM 757 O O . MET A 1 94 ? -3.296 -10.431 -7.292 1.00 91.88 94 MET A O 1
ATOM 761 N N . SER A 1 95 ? -2.673 -12.466 -6.562 1.00 94.94 95 SER A N 1
ATOM 762 C CA . SER A 1 95 ? -4.049 -12.960 -6.503 1.00 94.94 95 SER A CA 1
ATOM 763 C C . SER A 1 95 ? -4.760 -12.446 -5.247 1.00 94.94 95 SER A C 1
ATOM 765 O O . SER A 1 95 ? -4.138 -12.165 -4.223 1.00 94.94 95 SER A O 1
ATOM 767 N N . ARG A 1 96 ? -6.096 -12.376 -5.282 1.00 96.50 96 ARG A N 1
ATOM 768 C CA . ARG A 1 96 ? -6.902 -11.941 -4.129 1.00 96.50 96 ARG A CA 1
ATOM 769 C C . ARG A 1 96 ? -6.580 -12.730 -2.855 1.00 96.50 96 ARG A C 1
ATOM 771 O O . ARG A 1 96 ? -6.418 -12.132 -1.799 1.00 96.50 96 ARG A O 1
ATOM 778 N N . CYS A 1 97 ? -6.495 -14.058 -2.946 1.00 97.50 97 CYS A N 1
ATOM 779 C CA . CYS A 1 97 ? -6.266 -14.895 -1.768 1.00 97.50 97 CYS A CA 1
ATOM 780 C C . CYS A 1 97 ? -4.824 -14.847 -1.266 1.00 97.50 97 CYS A C 1
ATOM 782 O O . CYS A 1 97 ? -4.609 -14.950 -0.064 1.00 97.50 97 CYS A O 1
ATOM 784 N N . GLU A 1 98 ? -3.851 -14.627 -2.149 1.00 96.38 98 GLU A N 1
ATOM 785 C CA . GLU A 1 98 ? -2.467 -14.364 -1.748 1.00 96.38 98 GLU A CA 1
ATOM 786 C C . GLU A 1 98 ? -2.383 -13.086 -0.903 1.00 96.38 98 GLU A C 1
ATOM 788 O O . GLU A 1 98 ? -1.846 -13.114 0.203 1.00 96.38 98 GLU A O 1
ATOM 793 N N . VAL A 1 99 ? -3.025 -12.001 -1.356 1.00 97.25 99 VAL A N 1
ATOM 794 C CA . VAL A 1 99 ? -3.105 -10.741 -0.599 1.00 97.25 99 VAL A CA 1
ATOM 795 C C . VAL A 1 99 ? -3.815 -10.939 0.741 1.00 97.25 99 VAL A C 1
ATOM 797 O O . VAL A 1 99 ? -3.318 -10.478 1.764 1.00 97.25 99 VAL A O 1
ATOM 800 N N . VAL A 1 100 ? -4.943 -11.662 0.771 1.00 98.00 100 VAL A N 1
ATOM 801 C CA . VAL A 1 100 ? -5.663 -11.972 2.023 1.00 98.00 100 VAL A CA 1
ATOM 802 C C . VAL A 1 100 ? -4.759 -12.706 3.014 1.00 98.00 100 VAL A C 1
ATOM 804 O O . VAL A 1 100 ? -4.708 -12.319 4.180 1.00 98.00 100 VAL A O 1
ATOM 807 N N . LYS A 1 101 ? -4.041 -13.744 2.567 1.00 97.62 101 LYS A N 1
ATOM 808 C CA . LYS A 1 101 ? -3.154 -14.540 3.428 1.00 97.62 101 LYS A CA 1
ATOM 809 C C . LYS A 1 101 ? -2.019 -13.698 3.998 1.00 97.62 101 LYS A C 1
ATOM 811 O O . LYS A 1 101 ? -1.775 -13.765 5.198 1.00 97.62 101 LYS A O 1
ATOM 816 N N . ILE A 1 102 ? -1.389 -12.866 3.169 1.00 97.31 102 ILE A N 1
ATOM 817 C CA . ILE A 1 102 ? -0.311 -11.968 3.602 1.00 97.31 102 ILE A CA 1
ATOM 818 C C . ILE A 1 102 ? -0.834 -10.910 4.577 1.00 97.31 102 ILE A C 1
ATOM 820 O O . ILE A 1 102 ? -0.225 -10.660 5.609 1.00 97.31 102 ILE A O 1
ATOM 824 N N . PHE A 1 103 ? -1.985 -10.298 4.304 1.00 97.94 103 PHE A N 1
ATOM 825 C CA . PHE A 1 103 ? -2.537 -9.273 5.193 1.00 97.94 103 PHE A CA 1
ATOM 826 C C . PHE A 1 103 ? -2.951 -9.855 6.546 1.00 97.94 103 PHE A C 1
ATOM 828 O O . PHE A 1 103 ? -2.697 -9.238 7.580 1.00 97.94 103 PHE A O 1
ATOM 835 N N . LYS A 1 104 ? -3.531 -11.060 6.559 1.00 97.62 104 LYS A N 1
ATOM 836 C CA . LYS A 1 104 ? -3.814 -11.786 7.802 1.00 97.62 104 LYS A CA 1
ATOM 837 C C . LYS A 1 104 ? -2.531 -12.121 8.562 1.00 97.62 104 LYS A C 1
ATOM 839 O O . LYS A 1 104 ? -2.453 -11.821 9.748 1.00 97.62 104 LYS A O 1
ATOM 844 N N . SER A 1 105 ? -1.520 -12.687 7.895 1.00 97.81 105 SER A N 1
ATOM 845 C CA . SER A 1 105 ? -0.261 -13.073 8.551 1.00 97.81 105 SER A CA 1
ATOM 846 C C . SER A 1 105 ? 0.517 -11.875 9.093 1.00 97.81 105 SER A C 1
ATOM 848 O O . SER A 1 105 ? 1.194 -11.989 10.109 1.00 97.81 105 SER A O 1
ATOM 850 N N . GLN A 1 106 ? 0.371 -10.708 8.466 1.00 97.88 106 GLN A N 1
ATOM 851 C CA . GLN A 1 106 ? 0.949 -9.456 8.944 1.00 97.88 106 GLN A CA 1
ATOM 852 C C . GLN A 1 106 ? 0.036 -8.701 9.925 1.00 97.88 106 GLN A C 1
ATOM 854 O O . GLN A 1 106 ? 0.331 -7.563 10.287 1.00 97.88 106 GLN A O 1
ATOM 859 N N . GLY A 1 107 ? -1.054 -9.312 10.400 1.00 97.50 107 GLY A N 1
ATOM 860 C CA . GLY A 1 107 ? -1.880 -8.787 11.489 1.00 97.50 107 GLY A CA 1
ATOM 861 C C . GLY A 1 107 ? -2.727 -7.573 11.110 1.00 97.50 107 GLY A C 1
ATOM 862 O O . GLY A 1 107 ? -2.837 -6.645 11.907 1.00 97.50 107 GLY A O 1
ATOM 863 N N . LEU A 1 108 ? -3.273 -7.541 9.891 1.00 97.88 108 LEU A N 1
ATOM 864 C CA . LEU A 1 108 ? -4.274 -6.546 9.485 1.00 97.88 108 LEU A CA 1
ATOM 865 C C . LEU A 1 108 ? -5.715 -6.980 9.780 1.00 97.88 108 LEU A C 1
ATOM 867 O O . LEU A 1 108 ? -6.624 -6.164 9.673 1.00 97.88 108 LEU A O 1
ATOM 871 N N . ASP A 1 109 ? -5.963 -8.243 10.132 1.00 96.88 109 ASP A N 1
ATOM 872 C CA . ASP A 1 109 ? -7.320 -8.675 10.473 1.00 96.88 109 ASP A CA 1
ATOM 873 C C . ASP A 1 109 ? -7.708 -8.172 11.868 1.00 96.88 109 ASP A C 1
ATOM 875 O O . ASP A 1 109 ? -7.122 -8.589 12.865 1.00 96.88 109 ASP A O 1
ATOM 879 N N . GLY A 1 110 ? -8.655 -7.233 11.930 1.00 96.75 110 GLY A N 1
ATOM 880 C CA . GLY A 1 110 ? -9.066 -6.563 13.166 1.00 96.75 110 GLY A CA 1
ATOM 881 C C . GLY A 1 110 ? -8.194 -5.366 13.560 1.00 96.75 110 GLY A C 1
ATOM 882 O O . GLY A 1 110 ? -8.459 -4.740 14.586 1.00 96.75 110 GLY A O 1
ATOM 883 N N . PHE A 1 111 ? -7.178 -5.016 12.764 1.00 98.00 111 PHE A N 1
ATOM 884 C CA . PHE A 1 111 ? -6.336 -3.851 13.035 1.00 98.00 111 PHE A CA 1
ATOM 885 C C . PHE A 1 111 ? -7.176 -2.565 13.004 1.00 98.00 111 PHE A C 1
ATOM 887 O O . PHE A 1 111 ? -7.982 -2.373 12.096 1.00 98.00 111 PHE A O 1
ATOM 894 N N . GLU A 1 112 ? -7.034 -1.716 14.027 1.00 96.88 112 GLU A N 1
ATOM 895 C CA . GLU A 1 112 ? -7.826 -0.482 14.203 1.00 96.88 112 GLU A CA 1
ATOM 896 C C . GLU A 1 112 ? -9.353 -0.700 14.072 1.00 96.88 112 GLU A C 1
ATOM 898 O O . GLU A 1 112 ? -10.089 0.178 13.631 1.00 96.88 112 GLU A O 1
ATOM 903 N N . GLY A 1 113 ? -9.842 -1.898 14.424 1.00 95.88 113 GLY A N 1
ATOM 904 C CA . GLY A 1 113 ? -11.264 -2.254 14.368 1.00 95.88 113 GLY A CA 1
ATOM 905 C C . GLY A 1 113 ? -11.789 -2.633 12.977 1.00 95.88 113 GLY A C 1
ATOM 906 O O . GLY A 1 113 ? -12.983 -2.898 12.825 1.00 95.88 113 GLY A O 1
ATOM 907 N N . PHE A 1 114 ? -10.931 -2.710 11.956 1.00 96.62 114 PHE A N 1
ATOM 908 C CA . PHE A 1 114 ? -11.336 -3.053 10.595 1.00 96.62 114 PHE A CA 1
ATOM 909 C C . PHE A 1 114 ? -11.037 -4.515 10.255 1.00 96.62 114 PHE A C 1
ATOM 911 O O . PHE A 1 114 ? -9.930 -5.018 10.431 1.00 96.62 114 PHE A O 1
ATOM 918 N N . ALA A 1 115 ? -12.023 -5.207 9.679 1.00 96.69 115 ALA A N 1
ATOM 919 C CA . ALA A 1 115 ? -11.810 -6.541 9.117 1.00 96.69 115 ALA A CA 1
ATOM 920 C C . ALA A 1 115 ? -10.810 -6.492 7.948 1.00 96.69 115 ALA A C 1
ATOM 922 O O . ALA A 1 115 ? -10.847 -5.539 7.160 1.00 96.69 115 ALA A O 1
ATOM 923 N N . VAL A 1 116 ? -10.016 -7.557 7.751 1.00 97.50 116 VAL A N 1
ATOM 924 C CA . VAL A 1 116 ? -8.966 -7.617 6.707 1.00 97.50 116 VAL A CA 1
ATOM 925 C C . VAL A 1 116 ? -9.469 -7.250 5.302 1.00 97.50 116 VAL A C 1
ATOM 927 O O . VAL A 1 116 ? -8.746 -6.669 4.491 1.00 97.50 116 VAL A O 1
ATOM 930 N N . GLY A 1 117 ? -10.743 -7.536 5.015 1.00 97.44 117 GLY A N 1
ATOM 931 C CA . GLY A 1 117 ? -11.383 -7.207 3.743 1.00 97.44 117 GLY A CA 1
ATOM 932 C C . GLY A 1 117 ? -11.353 -5.715 3.388 1.00 97.44 117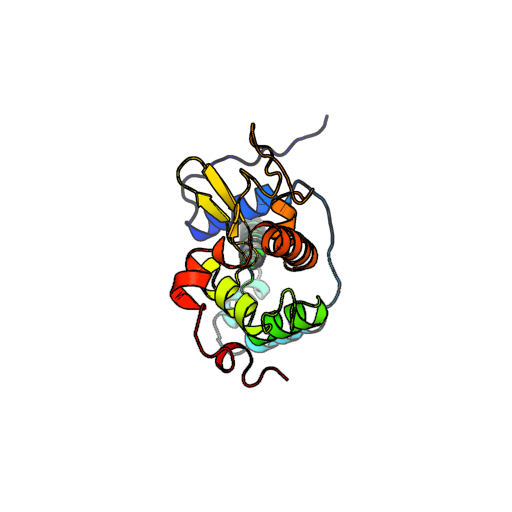 GLY A C 1
ATOM 933 O O . GLY A 1 117 ? -11.342 -5.405 2.199 1.00 97.44 117 GLY A O 1
ATOM 934 N N . ASN A 1 118 ? -11.278 -4.809 4.371 1.00 97.88 118 ASN A N 1
ATOM 935 C CA . ASN A 1 118 ? -11.142 -3.368 4.131 1.00 97.88 118 ASN A CA 1
ATOM 936 C C . ASN A 1 118 ? -9.821 -3.046 3.430 1.00 97.88 118 ASN A C 1
ATOM 938 O O . ASN A 1 118 ? -9.816 -2.404 2.381 1.00 97.88 118 ASN A O 1
ATOM 942 N N . TYR A 1 119 ? -8.717 -3.574 3.957 1.00 98.00 119 TYR A N 1
ATOM 943 C CA . TYR A 1 119 ? -7.385 -3.389 3.386 1.00 98.00 119 TYR A CA 1
ATOM 944 C C . TYR A 1 119 ? -7.260 -4.064 2.017 1.00 98.00 119 TYR A C 1
ATOM 946 O O . TYR A 1 119 ? -6.678 -3.496 1.095 1.00 98.00 119 TYR A O 1
ATOM 954 N N . VAL A 1 120 ? -7.862 -5.249 1.844 1.00 98.00 120 VAL A N 1
ATOM 955 C CA . VAL A 1 120 ? -7.894 -5.956 0.548 1.00 98.00 120 VAL A CA 1
ATOM 956 C C . VAL A 1 120 ? -8.677 -5.163 -0.503 1.00 98.00 120 VAL A C 1
ATOM 958 O O . VAL A 1 120 ? -8.247 -5.089 -1.657 1.00 98.00 120 VAL A O 1
ATOM 961 N N . CYS A 1 121 ? -9.809 -4.569 -0.111 1.00 98.00 121 CYS A N 1
ATOM 962 C CA . CYS A 1 121 ? -10.631 -3.711 -0.963 1.00 98.00 121 CYS A CA 1
ATOM 963 C C . CYS A 1 121 ? -9.870 -2.455 -1.397 1.00 98.00 121 CYS A C 1
ATOM 965 O O . CYS A 1 121 ? -9.790 -2.173 -2.593 1.00 98.00 121 CYS A O 1
ATOM 967 N N . MET A 1 122 ? -9.262 -1.749 -0.442 1.00 97.75 122 MET A N 1
ATOM 968 C CA . MET A 1 122 ? -8.447 -0.560 -0.696 1.00 97.75 122 MET A CA 1
ATOM 969 C C . MET A 1 122 ? -7.301 -0.874 -1.660 1.00 97.75 122 MET A C 1
ATOM 971 O O . MET A 1 122 ? -7.211 -0.272 -2.723 1.00 97.75 122 MET A O 1
ATOM 975 N N . ALA A 1 123 ? -6.502 -1.906 -1.371 1.00 97.56 123 ALA A N 1
ATOM 976 C CA . ALA A 1 123 ? -5.408 -2.347 -2.239 1.00 97.56 123 ALA A CA 1
ATOM 977 C C . ALA A 1 123 ? -5.866 -2.672 -3.676 1.00 97.56 123 ALA A C 1
ATOM 979 O O . ALA A 1 123 ? -5.141 -2.441 -4.649 1.00 97.56 123 ALA A O 1
ATOM 980 N N . TYR A 1 124 ? -7.083 -3.201 -3.842 1.00 97.50 124 TYR A N 1
ATOM 981 C CA . TYR A 1 124 ? -7.637 -3.470 -5.166 1.00 97.50 124 TYR A CA 1
ATOM 982 C C . TYR A 1 124 ? -7.960 -2.188 -5.935 1.00 97.50 124 TYR A C 1
ATOM 984 O O . TYR A 1 124 ? -7.671 -2.108 -7.129 1.00 97.50 124 TYR A O 1
ATOM 992 N N . TRP A 1 125 ? -8.577 -1.199 -5.293 1.00 96.88 125 TRP A N 1
ATOM 993 C CA . TRP A 1 125 ? -8.918 0.061 -5.956 1.00 96.88 125 TRP A CA 1
ATOM 994 C C . TRP A 1 125 ? -7.695 0.944 -6.186 1.00 96.88 125 TRP A C 1
ATOM 996 O O . TRP A 1 125 ? -7.589 1.548 -7.253 1.00 96.88 125 TRP A O 1
ATOM 1006 N N . GLU A 1 126 ? -6.724 0.896 -5.278 1.00 95.62 126 GLU A N 1
ATOM 1007 C CA . GLU A 1 126 ? -5.474 1.638 -5.395 1.00 95.62 126 GLU A CA 1
ATOM 1008 C C . GLU A 1 126 ? -4.545 1.086 -6.473 1.00 95.62 126 GLU A C 1
ATOM 1010 O O . GLU A 1 126 ? -3.998 1.838 -7.274 1.00 95.62 126 GLU A O 1
ATOM 1015 N N . SER A 1 127 ? -4.359 -0.234 -6.564 1.00 95.88 127 SER A N 1
ATOM 1016 C CA . SER A 1 127 ? -3.331 -0.807 -7.451 1.00 95.88 127 SER A CA 1
ATOM 1017 C C . SER A 1 127 ? -3.768 -2.010 -8.276 1.00 95.88 127 SER A C 1
ATOM 1019 O O . SER A 1 127 ? -3.001 -2.466 -9.126 1.00 95.88 127 SER A O 1
ATOM 1021 N N . ARG A 1 128 ? -4.985 -2.527 -8.069 1.00 96.31 128 ARG A N 1
ATOM 1022 C CA . ARG A 1 128 ? -5.408 -3.853 -8.558 1.00 96.31 128 ARG A CA 1
ATOM 1023 C C . ARG A 1 128 ? -4.460 -4.963 -8.073 1.00 96.31 128 ARG A C 1
ATOM 1025 O O . ARG A 1 128 ? -4.200 -5.907 -8.815 1.00 96.31 128 ARG A O 1
ATOM 1032 N N . TRP A 1 129 ? -3.946 -4.825 -6.845 1.00 96.19 129 TRP A N 1
ATOM 1033 C CA . TRP A 1 129 ? -2.962 -5.723 -6.218 1.00 96.19 129 TRP A CA 1
ATOM 1034 C C . TRP A 1 129 ? -1.621 -5.825 -6.963 1.00 96.19 129 TRP A C 1
ATOM 1036 O O . TRP A 1 129 ? -0.986 -6.880 -6.991 1.00 96.19 129 TRP A O 1
ATOM 1046 N N . LYS A 1 130 ? -1.186 -4.730 -7.592 1.00 93.94 130 LYS A N 1
ATOM 1047 C CA . LYS A 1 130 ? 0.126 -4.640 -8.246 1.00 93.94 130 LYS A CA 1
ATOM 1048 C C . LYS A 1 130 ? 1.132 -4.014 -7.291 1.00 93.94 130 LYS A C 1
ATOM 1050 O O . LYS A 1 130 ? 0.990 -2.851 -6.926 1.00 93.94 130 LYS A O 1
ATOM 1055 N N . THR A 1 131 ? 2.164 -4.772 -6.937 1.00 93.00 131 THR A N 1
ATOM 1056 C CA . THR A 1 131 ? 3.230 -4.350 -6.010 1.00 93.00 131 THR A CA 1
ATOM 1057 C C . THR A 1 131 ? 4.142 -3.294 -6.620 1.00 93.00 131 THR A C 1
ATOM 1059 O O . THR A 1 131 ? 4.563 -2.370 -5.953 1.00 93.00 131 THR A O 1
ATOM 1062 N N . HIS A 1 132 ? 4.358 -3.341 -7.928 1.00 90.94 132 HIS A N 1
ATOM 1063 C CA . HIS A 1 132 ? 5.275 -2.467 -8.660 1.00 90.94 132 HIS A CA 1
ATOM 1064 C C . HIS A 1 132 ? 4.600 -1.204 -9.242 1.00 90.94 132 HIS A C 1
ATOM 1066 O O . HIS A 1 132 ? 5.161 -0.550 -10.127 1.00 90.94 132 HIS A O 1
ATOM 1072 N N . ARG A 1 133 ? 3.367 -0.868 -8.824 1.00 92.25 133 ARG A N 1
ATOM 1073 C CA . ARG A 1 133 ? 2.631 0.283 -9.376 1.00 92.25 133 ARG A CA 1
ATOM 1074 C C . ARG A 1 133 ? 3.217 1.593 -8.843 1.00 92.25 133 ARG A C 1
ATOM 1076 O O . ARG A 1 133 ? 3.302 1.789 -7.637 1.00 92.25 133 ARG A O 1
ATOM 1083 N N . VAL A 1 134 ? 3.549 2.504 -9.757 1.00 93.94 134 VAL A N 1
ATOM 1084 C CA . VAL A 1 134 ? 3.934 3.887 -9.441 1.00 93.94 134 VAL A CA 1
ATOM 1085 C C . VAL A 1 134 ? 3.044 4.835 -10.230 1.00 93.94 134 VAL A C 1
ATOM 1087 O O . VAL A 1 134 ? 2.864 4.642 -11.437 1.00 93.94 134 VAL A O 1
ATOM 1090 N N . ARG A 1 135 ? 2.498 5.848 -9.560 1.00 92.69 135 ARG A N 1
ATOM 1091 C CA . ARG A 1 135 ? 1.677 6.894 -10.172 1.00 92.69 135 ARG A CA 1
ATOM 1092 C C . ARG A 1 135 ? 2.227 8.262 -9.788 1.00 92.69 135 ARG A C 1
ATOM 1094 O O . ARG A 1 135 ? 2.565 8.490 -8.636 1.00 92.69 135 ARG A O 1
ATOM 1101 N N . GLU A 1 136 ? 2.324 9.160 -10.758 1.00 90.31 136 GLU A N 1
ATOM 1102 C CA . GLU A 1 136 ? 2.645 10.563 -10.488 1.00 90.31 136 GLU A CA 1
ATOM 1103 C C . GLU A 1 136 ? 1.412 11.223 -9.848 1.00 90.31 136 GLU A C 1
ATOM 1105 O O . GLU A 1 136 ? 0.300 11.086 -10.369 1.00 90.31 136 GLU A O 1
ATOM 1110 N N . SER A 1 137 ? 1.596 11.896 -8.713 1.00 82.06 137 SER A N 1
ATOM 1111 C CA . SER A 1 137 ? 0.541 12.649 -8.036 1.00 82.06 137 SER A CA 1
ATOM 1112 C C . SER A 1 137 ? 0.733 14.122 -8.372 1.00 82.06 137 SER A C 1
ATOM 1114 O O . SER A 1 137 ? 1.799 14.667 -8.105 1.00 82.06 137 SER A O 1
ATOM 1116 N N . ASN A 1 138 ? -0.258 14.744 -9.019 1.00 74.69 138 ASN A N 1
ATOM 1117 C CA . ASN A 1 138 ? -0.204 16.088 -9.618 1.00 74.69 138 ASN A CA 1
ATOM 1118 C C . ASN A 1 138 ? 0.549 17.123 -8.749 1.00 74.69 138 ASN A C 1
ATOM 1120 O O . ASN A 1 138 ? -0.052 17.791 -7.912 1.00 74.69 138 ASN A O 1
ATOM 1124 N N . ASN A 1 139 ? 1.859 17.269 -8.979 1.00 66.31 139 ASN A N 1
ATOM 1125 C CA . ASN A 1 139 ? 2.793 18.151 -8.263 1.00 66.31 139 ASN A CA 1
ATOM 1126 C C . ASN A 1 139 ? 2.982 17.887 -6.750 1.00 66.31 139 ASN A C 1
ATOM 1128 O O . ASN A 1 139 ? 3.551 18.727 -6.060 1.00 66.31 139 ASN A O 1
ATOM 1132 N N . MET A 1 140 ? 2.564 16.730 -6.230 1.00 82.62 140 MET A N 1
ATOM 1133 C CA . MET A 1 140 ? 2.658 16.362 -4.804 1.00 82.62 140 MET A CA 1
ATOM 1134 C C . MET A 1 140 ? 3.410 15.037 -4.603 1.00 82.62 140 MET A C 1
ATOM 1136 O O . MET A 1 140 ? 3.018 14.187 -3.806 1.00 82.62 140 MET A O 1
ATOM 1140 N N . GLY A 1 141 ? 4.482 14.831 -5.368 1.00 87.88 141 GLY A N 1
ATOM 1141 C CA . GLY A 1 141 ? 5.278 13.605 -5.320 1.00 87.88 141 GLY A CA 1
ATOM 1142 C C . GLY A 1 141 ? 4.640 12.442 -6.083 1.00 87.88 141 GLY A C 1
ATOM 1143 O O . GLY A 1 141 ? 3.939 12.627 -7.081 1.00 87.88 141 GLY A O 1
ATOM 1144 N N . LYS A 1 142 ? 4.930 11.215 -5.647 1.00 94.25 142 LYS A N 1
ATOM 1145 C CA . LYS A 1 142 ? 4.531 9.983 -6.342 1.00 94.25 142 LYS A CA 1
ATOM 1146 C C . LYS A 1 142 ? 3.947 8.978 -5.372 1.00 94.25 142 LYS A C 1
ATOM 1148 O O . LYS A 1 142 ? 4.380 8.894 -4.229 1.00 94.25 142 LYS A O 1
ATOM 1153 N N . ASP A 1 143 ? 3.017 8.179 -5.868 1.00 95.44 143 ASP A N 1
ATOM 1154 C CA . ASP A 1 143 ? 2.383 7.117 -5.104 1.00 95.44 143 ASP A CA 1
ATOM 1155 C C . ASP A 1 143 ? 2.991 5.766 -5.464 1.00 95.44 143 ASP A C 1
ATOM 1157 O O . ASP A 1 143 ? 3.092 5.407 -6.644 1.00 95.44 143 ASP A O 1
ATOM 1161 N N . TYR A 1 144 ? 3.367 5.002 -4.441 1.00 95.88 144 TYR A N 1
ATOM 1162 C CA . TYR A 1 144 ? 4.128 3.769 -4.580 1.00 95.88 144 TYR A CA 1
ATOM 1163 C C . TYR A 1 144 ? 3.372 2.557 -4.052 1.00 95.88 144 TYR A C 1
ATOM 1165 O O . TYR A 1 144 ? 2.727 2.577 -3.002 1.00 95.88 144 TYR A O 1
ATOM 1173 N N . GLY A 1 145 ? 3.524 1.454 -4.770 1.00 96.12 145 GLY A N 1
ATOM 1174 C CA . GLY A 1 145 ? 3.221 0.138 -4.248 1.00 96.12 145 GLY A CA 1
ATOM 1175 C C . GLY A 1 145 ? 1.747 -0.232 -4.269 1.00 96.12 145 GLY A C 1
ATOM 1176 O O . GLY A 1 145 ? 0.893 0.441 -4.858 1.00 96.12 145 GLY A O 1
ATOM 1177 N N . ILE A 1 146 ? 1.454 -1.330 -3.577 1.00 96.88 146 ILE A N 1
ATOM 1178 C CA . ILE A 1 146 ? 0.122 -1.936 -3.533 1.00 96.88 146 ILE A CA 1
ATOM 1179 C C . ILE A 1 146 ? -0.942 -1.008 -2.916 1.00 96.88 146 ILE A C 1
ATOM 1181 O O . ILE A 1 146 ? -2.107 -1.067 -3.318 1.00 96.88 146 ILE A O 1
ATOM 1185 N N . PHE A 1 147 ? -0.530 -0.139 -1.989 1.00 97.62 147 PHE A N 1
ATOM 1186 C CA . PHE A 1 147 ? -1.384 0.823 -1.286 1.00 97.62 147 PHE A CA 1
ATOM 1187 C C . PHE A 1 147 ? -1.264 2.259 -1.817 1.00 97.62 147 PHE A C 1
ATOM 1189 O O . PHE A 1 147 ? -1.884 3.145 -1.241 1.00 97.62 147 PHE A O 1
ATOM 1196 N N . GLN A 1 148 ? -0.473 2.493 -2.875 1.00 97.25 148 GLN A N 1
ATOM 1197 C CA . GLN A 1 148 ? -0.252 3.830 -3.450 1.00 97.25 148 GLN A CA 1
ATOM 1198 C C . GLN A 1 148 ? 0.151 4.872 -2.381 1.00 97.25 148 GLN A C 1
ATOM 1200 O O . GLN A 1 148 ? -0.440 5.938 -2.259 1.00 97.25 148 GLN A O 1
ATOM 1205 N N . ILE A 1 149 ? 1.174 4.546 -1.587 1.00 96.81 149 ILE A N 1
ATOM 1206 C CA . ILE A 1 149 ? 1.692 5.400 -0.508 1.00 96.81 149 ILE A CA 1
ATOM 1207 C C . ILE A 1 149 ? 2.504 6.552 -1.109 1.00 96.81 149 ILE A C 1
ATOM 1209 O O . ILE A 1 149 ? 3.413 6.317 -1.906 1.00 96.81 149 ILE A O 1
ATOM 1213 N N . ASN A 1 150 ? 2.182 7.784 -0.718 1.00 95.81 150 ASN A N 1
ATOM 1214 C CA . ASN A 1 150 ? 2.737 8.996 -1.317 1.00 95.81 150 ASN A CA 1
ATOM 1215 C C . ASN A 1 150 ? 4.116 9.406 -0.742 1.00 95.81 150 ASN A C 1
ATOM 1217 O O . ASN A 1 150 ? 4.291 9.464 0.481 1.00 95.81 150 ASN A O 1
ATOM 1221 N N . SER A 1 151 ? 5.075 9.754 -1.611 1.00 95.62 151 SER A N 1
ATOM 1222 C CA . SER A 1 151 ? 6.444 10.150 -1.227 1.00 95.62 151 SER A CA 1
ATOM 1223 C C . SER A 1 151 ? 6.587 11.542 -0.619 1.00 95.62 151 SER A C 1
ATOM 1225 O O . SER A 1 151 ? 7.542 11.781 0.113 1.00 95.62 151 SER A O 1
ATOM 1227 N N . ALA A 1 152 ? 5.641 12.464 -0.823 1.00 94.31 152 ALA A N 1
ATOM 1228 C CA . ALA A 1 152 ? 5.736 13.781 -0.190 1.00 94.31 152 ALA A CA 1
ATOM 1229 C C . ALA A 1 152 ? 5.669 13.678 1.345 1.00 94.31 152 ALA A C 1
ATOM 1231 O O . ALA A 1 152 ? 6.242 14.501 2.060 1.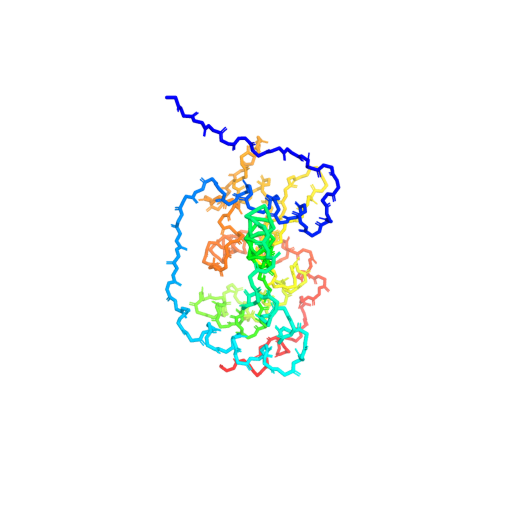00 94.31 152 ALA A O 1
ATOM 1232 N N . LYS A 1 153 ? 4.998 12.644 1.872 1.00 94.94 153 LYS A N 1
ATOM 1233 C CA . LYS A 1 153 ? 4.766 12.492 3.313 1.00 94.94 153 LYS A CA 1
ATOM 1234 C C . LYS A 1 153 ? 5.344 11.217 3.919 1.00 94.94 153 LYS A C 1
ATOM 1236 O O . LYS A 1 153 ? 5.900 11.268 5.014 1.00 94.94 153 LYS A O 1
ATOM 1241 N N . TRP A 1 154 ? 5.201 10.069 3.265 1.00 97.00 154 TRP A N 1
ATOM 1242 C CA . TRP A 1 154 ? 5.304 8.789 3.972 1.00 97.00 154 TRP A CA 1
ATOM 1243 C C . TRP A 1 154 ? 6.616 8.045 3.757 1.00 97.00 154 TRP A C 1
ATOM 1245 O O . TRP A 1 154 ? 7.120 7.462 4.712 1.00 97.00 154 TRP A O 1
ATOM 1255 N N . CYS A 1 155 ? 7.189 8.085 2.558 1.00 97.25 155 CYS A N 1
ATOM 1256 C CA . CYS A 1 155 ? 8.423 7.372 2.222 1.00 97.25 155 CYS A CA 1
ATOM 1257 C C . CYS A 1 155 ? 9.426 8.292 1.522 1.00 97.25 155 CYS A C 1
ATOM 1259 O O . CYS A 1 155 ? 9.048 9.345 1.016 1.00 97.25 155 CYS A O 1
ATOM 1261 N N . ASP A 1 156 ? 10.691 7.882 1.478 1.00 96.50 156 ASP A N 1
ATOM 1262 C CA . ASP A 1 156 ? 11.762 8.614 0.798 1.00 96.50 156 ASP A CA 1
ATOM 1263 C C . ASP A 1 156 ? 12.021 8.065 -0.618 1.00 96.50 156 ASP A C 1
ATOM 1265 O O . ASP A 1 156 ? 12.381 6.897 -0.792 1.00 96.50 156 ASP A O 1
ATOM 1269 N N . ASP A 1 157 ? 11.832 8.898 -1.644 1.00 94.12 157 ASP A N 1
ATOM 1270 C CA . ASP A 1 157 ? 12.208 8.607 -3.036 1.00 94.12 157 ASP A CA 1
ATOM 1271 C C . ASP A 1 157 ? 13.394 9.445 -3.543 1.00 94.12 157 ASP A C 1
ATOM 1273 O O . ASP A 1 157 ? 13.705 9.426 -4.740 1.00 94.12 157 ASP A O 1
ATOM 1277 N N . GLY A 1 158 ? 14.073 10.155 -2.639 1.00 91.25 158 GLY A N 1
ATOM 1278 C CA . GLY A 1 158 ? 15.181 11.055 -2.935 1.00 91.25 158 GLY A CA 1
ATOM 1279 C C . GLY A 1 158 ? 14.754 12.422 -3.473 1.00 91.25 158 GLY A C 1
ATOM 1280 O O . GLY A 1 158 ? 15.617 13.195 -3.893 1.00 91.25 158 GLY A O 1
ATOM 1281 N N . SER A 1 159 ? 13.453 12.734 -3.504 1.00 86.50 159 SER A N 1
ATOM 1282 C CA . SER A 1 159 ? 12.974 14.075 -3.844 1.00 86.50 159 SER A CA 1
ATOM 1283 C C . SER A 1 159 ? 13.150 15.055 -2.678 1.00 86.50 159 SER A C 1
ATOM 1285 O O . SER A 1 159 ? 13.003 14.719 -1.503 1.00 86.50 159 SER A O 1
ATOM 1287 N N . SER A 1 160 ? 13.474 16.308 -3.002 1.00 83.38 160 SER A N 1
ATOM 1288 C CA . SER A 1 160 ? 13.602 17.371 -2.005 1.00 83.38 160 SER A CA 1
ATOM 1289 C C . SER A 1 160 ? 12.238 17.708 -1.396 1.00 83.38 160 SER A C 1
ATOM 1291 O O . SER A 1 160 ? 11.309 18.036 -2.133 1.00 83.38 160 SER A O 1
ATOM 1293 N N . GLY A 1 161 ? 12.136 17.695 -0.064 1.00 84.31 161 GLY A N 1
ATOM 1294 C CA . GLY A 1 161 ? 10.922 18.086 0.667 1.00 84.31 161 GLY A CA 1
ATOM 1295 C C . GLY A 1 161 ? 10.028 16.931 1.139 1.00 84.31 161 GLY A C 1
ATOM 1296 O O . GLY A 1 161 ? 8.997 17.197 1.753 1.00 84.31 161 GLY A O 1
ATOM 1297 N N . GLY A 1 162 ? 10.408 15.671 0.898 1.00 88.19 162 GLY A N 1
ATOM 1298 C CA . GLY A 1 162 ? 9.721 14.507 1.470 1.00 88.19 162 GLY A CA 1
ATOM 1299 C C . GLY A 1 162 ? 9.924 14.392 2.988 1.00 88.19 162 GLY A C 1
ATOM 1300 O O . GLY A 1 162 ? 11.023 14.612 3.492 1.00 88.19 162 GLY A O 1
ATOM 1301 N N . GLN A 1 163 ? 8.868 14.039 3.732 1.00 93.56 163 GLN A N 1
ATOM 1302 C CA . GLN A 1 163 ? 8.929 13.925 5.204 1.00 93.56 163 GLN A CA 1
ATOM 1303 C C . GLN A 1 163 ? 9.369 12.543 5.712 1.00 93.56 163 GLN A C 1
ATOM 1305 O O . GLN A 1 163 ? 9.765 12.425 6.869 1.00 93.56 163 GLN A O 1
ATOM 1310 N N . ASN A 1 164 ? 9.252 11.501 4.880 1.00 96.31 164 ASN A N 1
ATOM 1311 C CA . ASN A 1 164 ? 9.573 10.108 5.213 1.00 96.31 164 ASN A CA 1
ATOM 1312 C C . ASN A 1 164 ? 9.053 9.645 6.593 1.00 96.31 164 ASN A C 1
ATOM 1314 O O . ASN A 1 164 ? 9.787 9.076 7.402 1.00 96.31 164 ASN A O 1
ATOM 1318 N N . GLN A 1 165 ? 7.773 9.884 6.888 1.00 97.19 165 GLN A N 1
ATOM 1319 C CA . GLN A 1 165 ? 7.213 9.570 8.208 1.00 97.19 165 GLN A CA 1
ATOM 1320 C C . GLN A 1 165 ? 7.199 8.073 8.560 1.00 97.19 165 GLN A C 1
ATOM 1322 O O . GLN A 1 165 ? 7.057 7.739 9.737 1.00 97.19 165 GLN A O 1
ATOM 1327 N N . CYS A 1 166 ? 7.308 7.178 7.575 1.00 97.50 166 CYS A N 1
ATOM 1328 C CA . CYS A 1 166 ? 7.444 5.743 7.811 1.00 97.50 166 CYS A CA 1
ATOM 1329 C C . CYS A 1 166 ? 8.900 5.302 8.020 1.00 97.50 166 CYS A C 1
ATOM 1331 O O . CYS A 1 166 ? 9.113 4.181 8.471 1.00 97.50 166 CYS A O 1
ATOM 1333 N N . GLY A 1 167 ? 9.891 6.143 7.701 1.00 96.94 167 GLY A N 1
ATOM 1334 C CA . GLY A 1 167 ? 11.306 5.778 7.785 1.00 96.94 167 GLY A CA 1
ATOM 1335 C C . GLY A 1 167 ? 11.714 4.693 6.782 1.00 96.94 167 GLY A C 1
ATOM 1336 O O . GLY A 1 167 ? 12.561 3.863 7.101 1.00 96.94 167 GLY A O 1
ATOM 1337 N N . VAL A 1 168 ? 11.103 4.668 5.590 1.00 97.00 168 VAL A N 1
ATOM 1338 C CA . VAL A 1 168 ? 11.335 3.638 4.560 1.00 97.00 168 VAL A CA 1
ATOM 1339 C C . VAL A 1 168 ? 11.662 4.269 3.212 1.00 97.00 168 VAL A C 1
ATOM 1341 O O . VAL A 1 168 ? 11.147 5.337 2.874 1.00 97.00 168 VAL A O 1
ATOM 1344 N N . LEU A 1 169 ? 12.453 3.578 2.392 1.00 97.25 169 LEU A N 1
ATOM 1345 C CA . LEU A 1 169 ? 12.629 3.973 0.998 1.00 97.25 169 LEU A CA 1
ATOM 1346 C C . LEU A 1 169 ? 11.369 3.615 0.201 1.00 97.25 169 LEU A C 1
ATOM 1348 O O . LEU A 1 169 ? 10.841 2.508 0.312 1.00 97.25 169 LEU A O 1
ATOM 1352 N N . CYS A 1 170 ? 10.904 4.507 -0.672 1.00 96.06 170 CYS A N 1
ATOM 1353 C CA . CYS A 1 170 ? 9.737 4.239 -1.518 1.00 96.06 170 CYS A CA 1
ATOM 1354 C C . CYS A 1 170 ? 9.958 3.046 -2.466 1.00 96.06 170 CYS A C 1
ATOM 1356 O O . CYS A 1 170 ? 9.005 2.401 -2.899 1.00 96.06 170 CYS A O 1
ATOM 1358 N N . THR A 1 171 ? 11.213 2.713 -2.778 1.00 94.31 171 THR A N 1
ATOM 1359 C CA . THR A 1 171 ? 11.573 1.516 -3.550 1.00 94.31 171 THR A CA 1
ATOM 1360 C C . THR A 1 171 ? 11.287 0.216 -2.798 1.00 94.31 171 THR A C 1
ATOM 1362 O O . THR A 1 171 ? 10.969 -0.785 -3.440 1.00 94.31 171 THR A O 1
ATOM 1365 N N . ASP A 1 172 ? 11.329 0.217 -1.464 1.00 95.62 172 ASP A N 1
ATOM 1366 C CA . ASP A 1 172 ? 10.986 -0.957 -0.655 1.00 95.62 172 ASP A CA 1
ATOM 1367 C C . ASP A 1 172 ? 9.487 -1.266 -0.700 1.00 95.62 172 ASP A C 1
ATOM 1369 O O . ASP A 1 172 ? 9.089 -2.424 -0.594 1.00 95.62 172 ASP A O 1
ATOM 1373 N N . LEU A 1 173 ? 8.657 -0.254 -0.963 1.00 96.88 173 LEU A N 1
ATOM 1374 C CA . LEU A 1 173 ? 7.212 -0.401 -1.152 1.00 96.88 173 LEU A CA 1
ATOM 1375 C C . LEU A 1 173 ? 6.839 -1.064 -2.488 1.00 96.88 173 LEU A C 1
ATOM 1377 O O . LEU A 1 173 ? 5.682 -1.430 -2.692 1.00 96.88 173 LEU A O 1
ATOM 1381 N N . LEU A 1 174 ? 7.805 -1.209 -3.403 1.00 94.56 174 LEU A N 1
ATOM 1382 C CA . LEU A 1 174 ? 7.612 -1.844 -4.709 1.00 94.56 174 LEU A CA 1
ATOM 1383 C C . LEU A 1 174 ? 7.953 -3.339 -4.721 1.00 94.56 174 LEU A C 1
ATOM 1385 O O . LEU A 1 174 ? 7.809 -3.991 -5.758 1.00 94.56 174 LEU A O 1
ATOM 1389 N N . LYS A 1 175 ? 8.434 -3.874 -3.593 1.00 89.88 175 LYS A N 1
ATOM 1390 C CA . LYS A 1 175 ? 8.805 -5.283 -3.445 1.00 89.88 175 LYS A CA 1
ATOM 1391 C C . LYS A 1 175 ? 7.566 -6.176 -3.372 1.00 89.88 175 LYS A C 1
ATOM 1393 O O . LYS A 1 175 ? 6.489 -5.762 -2.949 1.00 89.88 175 LYS A O 1
ATOM 1398 N N . ASP A 1 176 ? 7.751 -7.434 -3.757 1.00 89.75 176 ASP A N 1
ATOM 1399 C CA . ASP A 1 176 ? 6.716 -8.464 -3.621 1.00 89.75 176 ASP A CA 1
ATOM 1400 C C . ASP A 1 176 ? 6.502 -8.894 -2.164 1.00 89.75 176 ASP A C 1
ATOM 1402 O O . ASP A 1 176 ? 5.409 -9.327 -1.800 1.00 89.75 176 ASP A O 1
ATOM 1406 N N . ASP A 1 177 ? 7.534 -8.752 -1.327 1.00 91.81 177 ASP A N 1
ATOM 1407 C CA . ASP A 1 177 ? 7.378 -8.818 0.121 1.00 91.81 177 ASP A CA 1
ATOM 1408 C C . ASP A 1 177 ? 6.705 -7.533 0.618 1.00 91.81 177 ASP A C 1
ATOM 1410 O O . ASP A 1 177 ? 7.289 -6.447 0.608 1.00 91.81 177 ASP A O 1
ATOM 1414 N N . LEU A 1 178 ? 5.456 -7.669 1.062 1.00 96.12 178 LEU A N 1
ATOM 1415 C CA . LEU A 1 178 ? 4.621 -6.545 1.474 1.00 96.12 178 LEU A CA 1
ATOM 1416 C C . LEU A 1 178 ? 4.929 -6.030 2.883 1.00 96.12 178 LEU A C 1
ATOM 1418 O O . LEU A 1 178 ? 4.254 -5.100 3.317 1.00 96.12 178 LEU A O 1
ATOM 1422 N N . LYS A 1 179 ? 5.913 -6.592 3.600 1.00 97.50 179 LYS A N 1
ATOM 1423 C CA . LYS A 1 179 ? 6.211 -6.220 4.992 1.00 97.50 179 LYS A CA 1
ATOM 1424 C C . LYS A 1 179 ? 6.365 -4.707 5.191 1.00 97.50 179 LYS A C 1
ATOM 1426 O O . LYS A 1 179 ? 5.611 -4.119 5.961 1.00 97.50 179 LYS A O 1
ATOM 1431 N N . ALA A 1 180 ? 7.252 -4.062 4.430 1.00 97.56 180 ALA A N 1
ATOM 1432 C CA . ALA A 1 180 ? 7.463 -2.612 4.517 1.00 97.56 180 ALA A CA 1
ATOM 1433 C C . ALA A 1 180 ? 6.193 -1.811 4.165 1.00 97.56 180 ALA A C 1
ATOM 1435 O O . ALA A 1 180 ? 5.882 -0.798 4.793 1.00 97.56 180 ALA A O 1
ATOM 1436 N N . SER A 1 181 ? 5.419 -2.298 3.188 1.00 98.00 181 SER A N 1
ATOM 1437 C CA . SER A 1 181 ? 4.158 -1.671 2.776 1.00 98.00 181 SER A CA 1
ATOM 1438 C C . SER A 1 181 ? 3.098 -1.722 3.874 1.00 98.00 181 SER A C 1
ATOM 1440 O O . SER A 1 181 ? 2.421 -0.727 4.120 1.00 98.00 181 SER A O 1
ATOM 1442 N N . VAL A 1 182 ? 2.948 -2.865 4.545 1.00 98.44 182 VAL A N 1
ATOM 1443 C CA . VAL A 1 182 ? 1.972 -3.041 5.626 1.00 98.44 182 VAL A CA 1
ATOM 1444 C C . VAL A 1 182 ? 2.411 -2.317 6.894 1.00 98.44 182 VAL A C 1
ATOM 1446 O O . VAL A 1 182 ? 1.570 -1.730 7.568 1.00 98.44 182 VAL A O 1
ATOM 1449 N N . GLU A 1 183 ? 3.702 -2.310 7.223 1.00 98.44 183 GLU A N 1
ATOM 1450 C CA . GLU A 1 183 ? 4.225 -1.551 8.364 1.00 98.44 183 GLU A CA 1
ATOM 1451 C C . GLU A 1 183 ? 3.963 -0.048 8.195 1.00 98.44 183 GLU A C 1
ATOM 1453 O O . GLU A 1 183 ? 3.399 0.578 9.095 1.00 98.44 183 GLU A O 1
ATOM 1458 N N . CYS A 1 184 ? 4.252 0.512 7.017 1.00 98.25 184 CYS A N 1
ATOM 1459 C CA . CYS A 1 184 ? 3.949 1.913 6.726 1.00 98.25 184 CYS A CA 1
ATOM 1460 C C . CYS A 1 184 ? 2.434 2.186 6.707 1.00 98.25 184 CYS A C 1
ATOM 1462 O O . CYS A 1 184 ? 1.975 3.140 7.334 1.00 98.25 184 CYS A O 1
ATOM 1464 N N . LEU A 1 185 ? 1.627 1.306 6.098 1.00 98.19 185 LEU A N 1
ATOM 1465 C CA . LEU A 1 185 ? 0.162 1.386 6.159 1.00 98.19 185 LEU A CA 1
ATOM 1466 C C . LEU A 1 185 ? -0.344 1.475 7.607 1.00 98.19 185 LEU A C 1
ATOM 1468 O O . LEU A 1 185 ? -1.184 2.319 7.912 1.00 98.19 185 LEU A O 1
ATOM 1472 N N . LYS A 1 186 ? 0.163 0.630 8.513 1.00 98.44 186 LYS A N 1
ATOM 1473 C CA . LYS A 1 186 ? -0.249 0.639 9.923 1.00 98.44 186 LYS A CA 1
ATOM 1474 C C . LYS A 1 186 ? 0.039 1.976 10.602 1.00 98.44 186 LYS A C 1
ATOM 1476 O O . LYS A 1 186 ? -0.776 2.422 11.406 1.00 98.44 186 LYS A O 1
ATOM 1481 N N . ILE A 1 187 ? 1.165 2.616 10.280 1.00 98.25 187 ILE A N 1
ATOM 1482 C CA . ILE A 1 187 ? 1.505 3.954 10.787 1.00 98.25 187 ILE A CA 1
ATOM 1483 C C . ILE A 1 187 ? 0.479 4.980 10.299 1.00 98.25 187 ILE A C 1
ATOM 1485 O O . ILE A 1 187 ? -0.039 5.754 11.102 1.00 98.25 187 ILE A O 1
ATOM 1489 N N . ILE A 1 188 ? 0.156 4.966 9.006 1.00 97.94 188 ILE A N 1
ATOM 1490 C CA . ILE A 1 188 ? -0.797 5.910 8.412 1.00 97.94 188 ILE A CA 1
ATOM 1491 C C . ILE A 1 188 ? -2.187 5.729 9.022 1.00 97.94 188 ILE A C 1
ATOM 1493 O O . ILE A 1 188 ? -2.787 6.700 9.468 1.00 97.94 188 ILE A O 1
ATOM 1497 N N . VAL A 1 189 ? -2.684 4.492 9.104 1.00 97.56 189 VAL A N 1
ATOM 1498 C CA . VAL A 1 189 ? -4.028 4.211 9.635 1.00 97.56 189 VAL A CA 1
ATOM 1499 C C . VAL A 1 189 ? -4.127 4.601 11.112 1.00 97.56 189 VAL A C 1
ATOM 1501 O O . VAL A 1 189 ? -5.144 5.154 11.512 1.00 97.56 189 VAL A O 1
ATOM 1504 N N . LYS A 1 190 ? -3.066 4.415 11.906 1.00 97.69 190 LYS A N 1
ATOM 1505 C CA . LYS A 1 190 ? -3.014 4.908 13.293 1.00 97.69 190 LYS A CA 1
ATOM 1506 C C . LYS A 1 190 ? -3.068 6.431 13.401 1.00 97.69 190 LYS A C 1
ATOM 1508 O O . LYS A 1 190 ? -3.634 6.950 14.356 1.00 97.69 190 LYS A O 1
ATOM 1513 N N . LYS A 1 191 ? -2.449 7.150 12.459 1.00 96.75 191 LYS A N 1
ATOM 1514 C CA . LYS A 1 191 ? -2.385 8.619 12.483 1.00 96.75 191 LYS A CA 1
ATOM 1515 C C . LYS A 1 191 ? -3.624 9.286 11.885 1.00 96.75 191 LYS A C 1
ATOM 1517 O O . LYS A 1 191 ? -4.062 10.310 12.395 1.00 96.75 191 LYS A O 1
ATOM 1522 N N . GLU A 1 192 ? -4.161 8.743 10.797 1.00 95.88 192 GLU A N 1
ATOM 1523 C CA . GLU A 1 192 ? -5.165 9.419 9.957 1.00 95.88 192 GLU A CA 1
ATOM 1524 C C . GLU A 1 192 ? -6.443 8.599 9.736 1.00 95.88 192 GLU A C 1
ATOM 1526 O O . GLU A 1 192 ? -7.456 9.129 9.268 1.00 95.88 192 GLU A O 1
ATOM 1531 N N . GLY A 1 193 ? -6.429 7.319 10.110 1.00 95.50 193 GLY A N 1
ATOM 1532 C CA . GLY A 1 193 ? -7.482 6.361 9.792 1.00 95.50 193 GLY A CA 1
ATOM 1533 C C . GLY A 1 193 ? -7.434 5.891 8.337 1.00 95.50 193 GLY A C 1
ATOM 1534 O O . GLY A 1 193 ? -6.618 6.335 7.538 1.00 95.50 193 GLY A O 1
ATOM 1535 N N . LEU A 1 194 ? -8.340 4.980 7.973 1.00 93.88 194 LEU A N 1
ATOM 1536 C CA . LEU A 1 194 ? -8.473 4.498 6.589 1.00 93.88 194 LEU A CA 1
ATOM 1537 C C . LEU A 1 194 ? -9.063 5.543 5.628 1.00 93.88 194 LEU A C 1
ATOM 1539 O O . LEU A 1 194 ? -8.889 5.429 4.418 1.00 93.88 194 LEU A O 1
ATOM 1543 N N . LYS A 1 195 ? -9.725 6.576 6.161 1.00 93.31 195 LYS A N 1
ATOM 1544 C CA . LYS A 1 195 ? -10.306 7.678 5.381 1.00 93.31 195 LYS A CA 1
ATOM 1545 C C . LYS A 1 195 ? -9.269 8.548 4.662 1.00 93.31 195 LYS A C 1
ATOM 1547 O O . LYS A 1 195 ? -9.659 9.352 3.831 1.00 93.31 195 LYS A O 1
ATOM 1552 N N . SER A 1 196 ? -7.977 8.412 4.977 1.00 90.88 196 SER A N 1
ATOM 1553 C CA . SER A 1 196 ? -6.907 9.074 4.218 1.00 90.88 196 SER A CA 1
ATOM 1554 C C . SER A 1 196 ? -6.750 8.509 2.802 1.00 90.88 196 SER A C 1
ATOM 1556 O O . SER A 1 196 ? -6.142 9.153 1.952 1.00 90.88 196 SER A O 1
ATOM 1558 N N . TRP A 1 197 ? -7.329 7.334 2.527 1.00 94.50 197 TRP A N 1
ATOM 1559 C CA . TRP A 1 197 ? -7.492 6.808 1.178 1.00 94.50 197 TRP A CA 1
ATOM 1560 C C . TRP A 1 197 ? -8.890 7.129 0.645 1.00 94.50 197 TRP A C 1
ATOM 1562 O O . TRP A 1 197 ? -9.852 6.410 0.935 1.00 94.50 197 TRP A O 1
ATOM 1572 N N . ASP A 1 198 ? -8.991 8.140 -0.222 1.00 92.69 198 ASP A N 1
ATOM 1573 C CA . ASP A 1 198 ? -10.242 8.524 -0.901 1.00 92.69 198 ASP A CA 1
ATOM 1574 C C . ASP A 1 198 ? -10.909 7.337 -1.619 1.00 92.69 198 ASP A C 1
ATOM 1576 O O . ASP A 1 198 ? -12.138 7.227 -1.694 1.00 92.69 198 ASP A O 1
ATOM 1580 N N . THR A 1 199 ? -10.103 6.404 -2.142 1.00 92.19 199 THR A N 1
ATOM 1581 C CA . THR A 1 199 ? -10.616 5.200 -2.807 1.00 92.19 199 THR A CA 1
ATOM 1582 C C . THR A 1 199 ? -11.242 4.215 -1.823 1.00 92.19 199 THR A C 1
ATOM 1584 O O . THR A 1 199 ? -12.253 3.587 -2.153 1.00 92.19 199 THR A O 1
ATOM 1587 N N . TRP A 1 200 ? -10.693 4.079 -0.612 1.00 96.12 200 TRP A N 1
ATOM 1588 C CA . TRP A 1 200 ? -11.313 3.261 0.424 1.00 96.12 200 TRP A CA 1
ATOM 1589 C C . TRP A 1 200 ? -12.636 3.886 0.856 1.00 96.12 200 TRP A C 1
ATOM 1591 O O . TRP A 1 200 ? -13.640 3.174 0.918 1.00 96.12 200 TRP A O 1
ATOM 1601 N N . ASP A 1 201 ? -12.671 5.202 1.068 1.00 95.06 201 ASP A N 1
ATOM 1602 C CA . ASP A 1 201 ? -13.901 5.883 1.469 1.00 95.06 201 ASP A CA 1
ATOM 1603 C C . ASP A 1 201 ? -15.003 5.736 0.401 1.00 95.06 201 ASP A C 1
ATOM 1605 O O . ASP A 1 201 ? -16.113 5.289 0.684 1.00 95.06 201 ASP A O 1
ATOM 1609 N N . SER A 1 202 ? -14.656 5.942 -0.871 1.00 95.25 202 SER A N 1
ATOM 1610 C CA . SER A 1 202 ? -15.608 5.860 -1.989 1.00 95.25 202 SER A CA 1
ATOM 1611 C C . SER A 1 202 ? -16.103 4.431 -2.283 1.00 95.25 202 SER A C 1
ATOM 1613 O O . SER A 1 202 ? -17.277 4.195 -2.608 1.00 95.25 202 SER A O 1
ATOM 1615 N N . PHE A 1 203 ? -15.208 3.438 -2.225 1.00 95.19 203 PHE A N 1
ATOM 1616 C CA . PHE A 1 203 ? -15.479 2.099 -2.765 1.00 95.19 203 PHE A CA 1
ATOM 1617 C C . PHE A 1 203 ? -15.542 0.979 -1.729 1.00 95.19 203 PHE A C 1
ATOM 1619 O O . PHE A 1 203 ? -15.965 -0.127 -2.080 1.00 95.19 203 PHE A O 1
ATOM 1626 N N . CYS A 1 204 ? -15.152 1.228 -0.482 1.00 96.06 204 CYS A N 1
ATOM 1627 C CA . CYS A 1 204 ? -15.031 0.195 0.546 1.00 96.06 204 CYS A CA 1
ATOM 1628 C C . CYS A 1 204 ? -15.803 0.536 1.824 1.00 96.06 204 CYS A C 1
ATOM 1630 O O . CYS A 1 204 ? -16.450 -0.359 2.375 1.00 96.06 204 CYS A O 1
ATOM 1632 N N . ASN A 1 205 ? -15.788 1.796 2.262 1.00 95.12 205 ASN A N 1
ATOM 1633 C CA . ASN A 1 205 ? -16.457 2.231 3.484 1.00 95.12 205 ASN A CA 1
ATOM 1634 C C . ASN A 1 205 ? -17.966 1.902 3.458 1.00 95.12 205 ASN A C 1
ATOM 1636 O O . ASN A 1 205 ? -18.636 2.012 2.429 1.00 95.12 205 ASN A O 1
ATOM 1640 N N . GLY A 1 206 ? -18.488 1.388 4.575 1.00 91.56 206 GLY A N 1
ATOM 1641 C CA . GLY A 1 206 ? -19.884 0.951 4.720 1.00 91.56 206 GLY A CA 1
ATOM 1642 C C . GLY A 1 206 ? -20.300 -0.286 3.903 1.00 91.56 206 GLY A C 1
ATOM 1643 O O . GLY A 1 206 ? -21.453 -0.714 3.981 1.00 91.56 206 GLY A O 1
ATOM 1644 N N . ARG A 1 207 ? -19.404 -0.902 3.116 1.00 93.38 207 ARG A N 1
ATOM 1645 C CA . ARG A 1 207 ? -19.746 -2.052 2.259 1.00 93.38 207 ARG A CA 1
ATOM 1646 C C . ARG A 1 207 ? -19.485 -3.394 2.942 1.00 93.38 207 ARG A C 1
ATOM 1648 O O . ARG A 1 207 ? -18.682 -3.535 3.860 1.00 93.38 207 ARG A O 1
ATOM 1655 N N . LYS A 1 208 ? -20.131 -4.451 2.441 1.00 93.31 208 LYS A N 1
ATOM 1656 C CA . LYS A 1 208 ? -19.933 -5.821 2.944 1.00 93.31 208 LYS A CA 1
ATOM 1657 C C . LYS A 1 208 ? -18.548 -6.356 2.557 1.00 93.31 208 LYS A C 1
ATOM 1659 O O . LYS A 1 208 ? -18.288 -6.634 1.387 1.00 93.31 208 LYS A O 1
ATOM 1664 N N . MET A 1 209 ? -17.700 -6.616 3.553 1.00 94.06 209 MET A N 1
ATOM 1665 C CA . MET A 1 209 ? -16.329 -7.109 3.343 1.00 94.06 209 MET A CA 1
ATOM 1666 C C . MET A 1 209 ? -16.225 -8.591 2.946 1.00 94.06 209 MET A C 1
ATOM 1668 O O . MET A 1 209 ? -15.201 -9.011 2.406 1.00 94.06 209 MET A O 1
ATOM 1672 N N . LYS A 1 210 ? -17.297 -9.382 3.125 1.00 93.44 210 LYS A N 1
ATOM 1673 C CA . LYS A 1 210 ? -17.313 -10.836 2.856 1.00 93.44 210 LYS A CA 1
ATOM 1674 C C . LYS A 1 210 ? -16.818 -11.207 1.449 1.00 93.44 210 LYS A C 1
ATOM 1676 O O . LYS A 1 210 ? -16.132 -12.213 1.297 1.00 9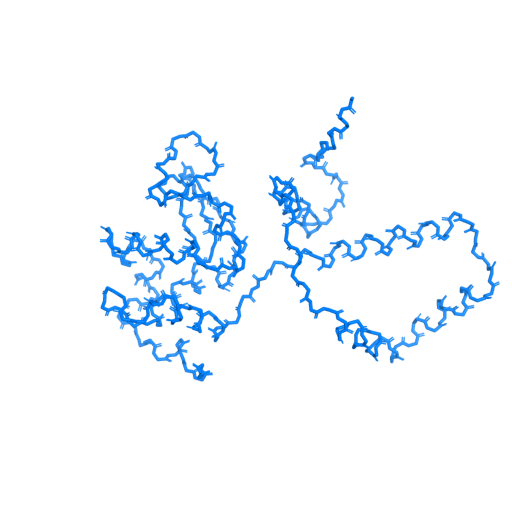3.44 210 LYS A O 1
ATOM 1681 N N . ARG A 1 211 ? -17.109 -10.395 0.419 1.00 94.50 211 ARG A N 1
ATOM 1682 C CA . ARG A 1 211 ? -16.688 -10.682 -0.972 1.00 94.50 211 ARG A CA 1
ATOM 1683 C C . ARG A 1 211 ? -15.170 -10.719 -1.157 1.00 94.50 211 ARG A C 1
ATOM 1685 O O . ARG A 1 211 ? -14.692 -11.421 -2.039 1.00 94.50 211 ARG A O 1
ATOM 1692 N N . TRP A 1 212 ? -14.422 -9.967 -0.351 1.00 96.00 212 TRP A N 1
ATOM 1693 C CA . TRP A 1 212 ? -12.973 -9.829 -0.507 1.00 96.00 212 TRP A CA 1
ATOM 1694 C C . TRP A 1 212 ? -12.216 -11.034 0.046 1.00 96.00 212 TRP A C 1
ATOM 1696 O O . TRP A 1 212 ? -11.168 -11.391 -0.485 1.00 96.00 212 TRP A O 1
ATOM 1706 N N . VAL A 1 213 ? -12.801 -11.725 1.024 1.00 96.06 213 VAL A N 1
ATOM 1707 C CA . VAL A 1 213 ? -12.203 -12.885 1.704 1.00 96.06 213 VAL A CA 1
ATOM 1708 C C . VAL A 1 213 ? -12.832 -14.226 1.312 1.00 96.06 213 VAL A C 1
ATOM 1710 O O . VAL A 1 213 ? -12.299 -15.270 1.663 1.00 96.06 213 VAL A O 1
ATOM 1713 N N . LYS A 1 214 ? -13.945 -14.228 0.565 1.00 95.62 214 LYS A N 1
ATOM 1714 C CA . LYS A 1 214 ? -14.675 -15.452 0.190 1.00 95.62 214 LYS A CA 1
ATOM 1715 C C . LYS A 1 214 ? -13.766 -16.467 -0.521 1.00 95.62 214 LYS A C 1
ATOM 1717 O O . LYS A 1 214 ? -13.161 -16.118 -1.534 1.00 95.62 214 LYS A O 1
ATOM 1722 N N . GLY A 1 215 ? -13.709 -17.706 -0.034 1.00 94.50 215 GLY A N 1
ATOM 1723 C CA . GLY A 1 215 ? -12.925 -18.790 -0.646 1.00 94.50 215 GLY A CA 1
ATOM 1724 C C . GLY A 1 215 ? -11.407 -18.598 -0.568 1.00 94.50 215 GLY A C 1
ATOM 1725 O O . GLY A 1 215 ? -10.692 -19.085 -1.436 1.00 94.50 215 GLY A O 1
ATOM 1726 N N . CYS A 1 216 ? -10.932 -17.820 0.408 1.00 93.06 216 CYS A N 1
ATOM 1727 C CA . CYS A 1 216 ? -9.517 -17.682 0.737 1.00 93.06 216 CYS A CA 1
ATOM 1728 C C . CYS A 1 216 ? -9.276 -18.299 2.116 1.00 93.06 216 CYS A C 1
ATOM 1730 O O . CYS A 1 216 ? -9.067 -17.567 3.088 1.00 93.06 216 CYS A O 1
ATOM 1732 N N . ASP A 1 217 ? -9.385 -19.625 2.175 1.00 78.56 217 ASP A N 1
ATOM 1733 C CA . ASP A 1 217 ? -9.039 -20.426 3.350 1.00 78.56 217 ASP A CA 1
ATOM 1734 C C . ASP A 1 217 ? -7.510 -20.521 3.501 1.00 78.56 217 ASP A C 1
ATOM 1736 O O . ASP A 1 217 ? -6.798 -20.715 2.475 1.00 78.56 217 ASP A O 1
#

Secondary structure (DSSP, 8-state):
--------S--TT--HHHHHHHHHHHHHTTS--------SHHHHHHHHHTSSSTHHHHHHHHHHTT---HHHHHHHHHHHHHHHHHHTT---B--HHHHHHHHHHTT-TTGGG--HHHHHHHHHHHHSSBTT-EEE-TTS-EEETTTTEETTTTSB-S-TT---TT--BTTGGGSSS-HHHHHHHHHHHHHH-GGG-HHHHHHTTTS-THHHHTT--